Protein AF-A0A1R3FN85-F1 (afdb_monomer_lite)

Foldseek 3Di:
DVVVVVVVVVVVVPPPPPPPPPPPPDQDLDQDPCLDVVQDAPLVVLLVLLSVLQSLLQVLLVPDDPVSVVVNVVSLCVNLVSLLVLQCLLPPCVNFPLSNVVSVVLSVLLVCSVPDDLVLWDWDKDWAFDDDDPVGTFIKIWTARPDPRPSIGMDGDDPVSQVSNCVRPVDGSVNSRSNSCSSNVSSNVSNVVSVVVSVVVVVVVLVVLQVLCVVQPDDADPVQVVVLCVVCVVQVVDPDDHHPRQKTKDAFDKDKDWDWDADFPVGIDTDIWIKTFHIKMGRRVVGDIDTDMDTDDDDPRVVD

Secondary structure (DSSP, 8-state):
-HHHHHHHHHHHHSTT-------------PPPTTTTTTS--S-HHHHHHHHHHHHHHHHHTT---HHHHHHHHHHHHHHHHHHHHHHHHHS-TTTSTTHHHHHHHHHHHHH-TTT-SGGGPPPEEEEE-----TT----EEEEE-TTT-TT-EEEE--HHHHHHHHHHHSS-HHHHHHHHHHHHGGGTHHHHHHHHHHHHHHHHHHHHHHHHHHHHSPP--HHHHHHHHHHTHHHHTSSS---S-SSEEEEEEEEEEEEEE---TT--EEEEEEEEEEEEEEETTTTEEEEEEEEE---TTS--

pLDDT: mean 82.49, std 16.59, range [32.19, 97.88]

Structure (mmCIF, N/CA/C/O backbone):
data_AF-A0A1R3FN85-F1
#
_entry.id   AF-A0A1R3FN85-F1
#
loop_
_atom_site.group_PDB
_atom_site.id
_atom_site.type_symbol
_atom_site.label_atom_id
_atom_site.label_alt_id
_atom_site.label_comp_id
_atom_site.label_asym_id
_atom_site.label_entity_id
_atom_site.label_seq_id
_atom_site.pdbx_PDB_ins_code
_atom_site.Cartn_x
_atom_site.Cartn_y
_atom_site.Cartn_z
_atom_site.occupancy
_atom_site.B_iso_or_equiv
_atom_site.auth_seq_id
_atom_site.auth_comp_id
_atom_site.auth_asym_id
_atom_site.auth_atom_id
_atom_site.pdbx_PDB_model_num
ATOM 1 N N . MET A 1 1 ? 14.492 -17.743 -53.496 1.00 50.19 1 MET A N 1
ATOM 2 C CA . MET A 1 1 ? 14.414 -18.623 -52.305 1.00 50.19 1 MET A CA 1
ATOM 3 C C . MET A 1 1 ? 15.600 -18.485 -51.341 1.00 50.19 1 MET A C 1
ATOM 5 O O . MET A 1 1 ? 15.362 -18.432 -50.147 1.00 50.19 1 MET A O 1
ATOM 9 N N . LYS A 1 2 ? 16.861 -18.362 -51.799 1.00 47.75 2 LYS A N 1
ATOM 10 C CA . LYS A 1 2 ? 18.033 -18.242 -50.896 1.00 47.75 2 LYS A CA 1
ATOM 11 C C . LYS A 1 2 ? 18.128 -16.922 -50.098 1.00 47.75 2 LYS A C 1
ATOM 13 O O . LYS A 1 2 ? 18.642 -16.939 -48.989 1.00 47.75 2 LYS A O 1
ATOM 18 N N . LEU A 1 3 ? 17.586 -15.811 -50.612 1.00 42.25 3 LEU A N 1
ATOM 19 C CA . LEU A 1 3 ? 17.631 -14.501 -49.935 1.00 42.25 3 LEU A CA 1
ATOM 20 C C . LEU A 1 3 ? 16.610 -14.373 -48.784 1.00 42.25 3 LEU A C 1
ATOM 22 O O . LEU A 1 3 ? 16.915 -13.784 -47.755 1.00 42.25 3 LEU A O 1
ATOM 26 N N . GLN A 1 4 ? 15.429 -14.991 -48.918 1.00 44.91 4 GLN A N 1
ATOM 27 C CA . GLN A 1 4 ? 14.413 -15.023 -47.853 1.00 44.91 4 GLN A CA 1
ATOM 28 C C . GLN A 1 4 ? 14.855 -15.865 -46.651 1.00 44.91 4 GLN A C 1
ATOM 30 O O . GLN A 1 4 ? 14.564 -15.500 -45.517 1.00 44.91 4 GLN A O 1
ATOM 35 N N . ILE A 1 5 ? 15.595 -16.955 -46.888 1.00 55.00 5 ILE A N 1
ATOM 36 C CA . ILE A 1 5 ? 16.134 -17.793 -45.809 1.00 55.00 5 ILE A CA 1
ATOM 37 C C . ILE A 1 5 ? 17.197 -17.012 -45.026 1.00 55.00 5 ILE A C 1
ATOM 39 O O . ILE A 1 5 ? 17.121 -16.982 -43.807 1.00 55.00 5 ILE A O 1
ATOM 43 N N . LEU A 1 6 ? 18.108 -16.297 -45.702 1.00 44.19 6 LEU A N 1
ATOM 44 C CA . LEU A 1 6 ? 19.148 -15.492 -45.044 1.00 44.19 6 LEU A CA 1
ATOM 45 C C . LEU A 1 6 ? 18.564 -14.362 -44.173 1.00 44.19 6 LEU A C 1
ATOM 47 O O . LEU A 1 6 ? 19.068 -14.093 -43.085 1.00 44.19 6 LEU A O 1
ATOM 51 N N . MET A 1 7 ? 17.479 -13.729 -44.629 1.00 44.19 7 MET A N 1
ATOM 52 C CA . MET A 1 7 ? 16.812 -12.653 -43.893 1.00 44.19 7 MET A CA 1
ATOM 53 C C . MET A 1 7 ? 16.083 -13.176 -42.639 1.00 44.19 7 MET A C 1
ATOM 55 O O . MET A 1 7 ? 16.126 -12.527 -41.596 1.00 44.19 7 MET A O 1
ATOM 59 N N . TYR A 1 8 ? 15.506 -14.384 -42.696 1.00 47.38 8 TYR A N 1
ATOM 60 C CA . TYR A 1 8 ? 14.924 -15.052 -41.524 1.00 47.38 8 TYR A CA 1
ATOM 61 C C . TYR A 1 8 ? 15.984 -15.487 -40.501 1.00 47.38 8 TYR A C 1
ATOM 63 O O . TYR A 1 8 ? 15.758 -15.343 -39.301 1.00 47.38 8 TYR A O 1
ATOM 71 N N . THR A 1 9 ? 17.160 -15.961 -40.930 1.00 50.44 9 THR A N 1
ATOM 72 C CA . THR A 1 9 ? 18.213 -16.386 -39.989 1.00 50.44 9 THR A CA 1
ATOM 73 C C . THR A 1 9 ? 18.818 -15.212 -39.214 1.00 50.44 9 THR A C 1
ATOM 75 O O . THR A 1 9 ? 19.155 -15.368 -38.042 1.00 50.44 9 THR A O 1
ATOM 78 N N . ILE A 1 10 ? 18.918 -14.027 -39.828 1.00 51.44 10 ILE A N 1
ATOM 79 C CA . ILE A 1 10 ? 19.400 -12.813 -39.146 1.00 51.44 10 ILE A CA 1
ATOM 80 C C . ILE A 1 10 ? 18.351 -12.303 -38.143 1.00 51.44 10 ILE A C 1
ATOM 82 O O . ILE A 1 10 ? 18.710 -11.930 -37.031 1.00 51.44 10 ILE A O 1
ATOM 86 N N . LEU A 1 11 ? 17.057 -12.360 -38.477 1.00 43.09 11 LEU A N 1
ATOM 87 C CA . LEU A 1 11 ? 15.976 -11.944 -37.571 1.00 43.09 11 LEU A CA 1
ATOM 88 C C . LEU A 1 11 ? 15.806 -12.867 -36.350 1.00 43.09 11 LEU A C 1
ATOM 90 O O . LEU A 1 11 ? 15.501 -12.377 -35.267 1.00 43.09 11 LEU A O 1
ATOM 94 N N . VAL A 1 12 ? 16.056 -14.174 -36.489 1.00 46.41 12 VAL A N 1
ATOM 95 C CA . VAL A 1 12 ? 15.952 -15.147 -35.378 1.00 46.41 12 VAL A CA 1
ATOM 96 C C . VAL A 1 12 ? 17.228 -15.193 -34.515 1.00 46.41 12 VAL A C 1
ATOM 98 O O . VAL A 1 12 ? 17.174 -15.559 -33.344 1.00 46.41 12 VAL A O 1
ATOM 101 N N . GLY A 1 13 ? 18.385 -14.778 -35.047 1.00 37.94 13 GLY A N 1
ATOM 102 C CA . GLY A 1 13 ? 19.659 -14.786 -34.313 1.00 37.94 13 GLY A CA 1
ATOM 103 C C . GLY A 1 13 ? 19.799 -13.700 -33.235 1.00 37.94 13 GLY A C 1
ATOM 104 O O . GLY A 1 13 ? 20.548 -13.887 -32.279 1.00 37.94 13 GLY A O 1
ATOM 105 N N . PHE A 1 14 ? 19.070 -12.583 -33.348 1.00 43.59 14 PHE A N 1
ATOM 106 C CA . PHE A 1 14 ? 19.183 -11.448 -32.417 1.00 43.59 14 PHE A CA 1
ATOM 107 C C . PHE A 1 14 ? 18.129 -11.422 -31.297 1.00 43.59 14 PHE A C 1
ATOM 109 O O . PHE A 1 14 ? 18.246 -10.611 -30.378 1.00 43.59 14 PHE A O 1
ATOM 116 N N . SER A 1 15 ? 17.131 -12.310 -31.313 1.00 34.31 15 SER A N 1
ATOM 117 C CA . SER A 1 15 ? 16.063 -12.334 -30.298 1.00 34.31 15 SER A CA 1
ATOM 118 C C . SER A 1 15 ? 16.457 -12.975 -28.959 1.00 34.31 15 SER A C 1
ATOM 120 O O . SER A 1 15 ? 15.708 -12.862 -27.994 1.00 34.31 15 SER A O 1
ATOM 122 N N . SER A 1 16 ? 17.624 -13.619 -28.854 1.00 34.31 16 SER A N 1
ATOM 123 C CA . SER A 1 16 ? 17.945 -14.498 -27.711 1.00 34.31 16 SER A CA 1
ATOM 124 C C . SER A 1 16 ? 18.763 -13.859 -26.583 1.00 34.31 16 SER A C 1
ATOM 126 O O . SER A 1 16 ? 19.204 -14.568 -25.685 1.00 34.31 16 SER A O 1
ATOM 128 N N . ILE A 1 17 ? 18.988 -12.540 -26.586 1.00 37.19 17 ILE A N 1
ATOM 129 C CA . ILE A 1 17 ? 19.732 -11.866 -25.503 1.00 37.19 17 ILE A CA 1
ATOM 130 C C . ILE A 1 17 ? 18.914 -10.702 -24.941 1.00 37.19 17 ILE A C 1
ATOM 132 O O . ILE A 1 17 ? 19.312 -9.532 -25.000 1.00 37.19 17 ILE A O 1
ATOM 136 N N . VAL A 1 18 ? 17.748 -11.040 -24.397 1.00 34.06 18 VAL A N 1
ATOM 137 C CA . VAL A 1 18 ? 17.072 -10.237 -23.375 1.00 34.06 18 VAL A CA 1
ATOM 138 C C . VAL A 1 18 ? 17.376 -10.914 -22.041 1.00 34.06 18 VAL A C 1
ATOM 140 O O . VAL A 1 18 ? 16.572 -11.667 -21.505 1.00 34.06 18 VAL A O 1
ATOM 143 N N . VAL A 1 19 ? 18.593 -10.704 -21.535 1.00 33.53 19 VAL A N 1
ATOM 144 C CA . VAL A 1 19 ? 18.874 -10.945 -20.118 1.00 33.53 19 VAL A CA 1
ATOM 145 C C . VAL A 1 19 ? 18.236 -9.769 -19.394 1.00 33.53 19 VAL A C 1
ATOM 147 O O . VAL A 1 19 ? 18.774 -8.663 -19.385 1.00 33.53 19 VAL A O 1
ATOM 150 N N . ALA A 1 20 ? 17.017 -9.985 -18.908 1.00 32.19 20 ALA A N 1
ATOM 151 C CA . ALA A 1 20 ? 16.392 -9.107 -17.939 1.00 32.19 20 ALA A CA 1
ATOM 152 C C . ALA A 1 20 ? 17.152 -9.294 -16.625 1.00 32.19 20 ALA A C 1
ATOM 154 O O . ALA A 1 20 ? 16.835 -10.177 -15.834 1.00 32.19 20 ALA A O 1
ATOM 155 N N . ASP A 1 21 ? 18.195 -8.494 -16.435 1.00 35.03 21 ASP A N 1
ATOM 156 C CA . ASP A 1 21 ? 18.872 -8.368 -15.151 1.00 35.03 21 ASP A CA 1
ATOM 157 C C . ASP A 1 21 ? 17.982 -7.489 -14.264 1.00 35.03 21 ASP A C 1
ATOM 159 O O . ASP A 1 21 ? 18.164 -6.279 -14.141 1.00 35.03 21 ASP A O 1
ATOM 163 N N . SER A 1 22 ? 16.894 -8.072 -13.755 1.00 38.66 22 SER A N 1
ATOM 164 C CA . SER A 1 22 ? 16.195 -7.488 -12.621 1.00 38.66 22 SER A CA 1
ATOM 165 C C . SER A 1 22 ? 16.901 -8.002 -11.378 1.00 38.66 22 SER A C 1
ATOM 167 O O . SER A 1 22 ? 16.551 -9.066 -10.864 1.00 38.66 22 SER A O 1
ATOM 169 N N . GLU A 1 23 ? 17.909 -7.271 -10.907 1.00 38.31 23 GLU A N 1
ATOM 170 C CA . GLU A 1 23 ? 18.355 -7.411 -9.525 1.00 38.31 23 GLU A CA 1
ATOM 171 C C . GLU A 1 23 ? 17.125 -7.181 -8.639 1.00 38.31 23 GLU A C 1
ATOM 173 O O . GLU A 1 23 ? 16.637 -6.060 -8.479 1.00 38.31 23 GLU A O 1
ATOM 178 N N . SER A 1 24 ? 16.537 -8.271 -8.146 1.00 45.62 24 SER A N 1
ATOM 179 C CA . SER A 1 24 ? 15.394 -8.220 -7.249 1.00 45.62 24 SER A CA 1
ATOM 180 C C . SER A 1 24 ? 15.878 -7.608 -5.944 1.00 45.62 24 SER A C 1
ATOM 182 O O . SER A 1 24 ? 16.586 -8.264 -5.179 1.00 45.62 24 SER A O 1
ATOM 184 N N . ILE A 1 25 ? 15.538 -6.344 -5.703 1.00 48.56 25 ILE A N 1
ATOM 185 C CA . ILE A 1 25 ? 15.835 -5.676 -4.439 1.00 48.56 25 ILE A CA 1
ATOM 186 C C . ILE A 1 25 ? 15.097 -6.455 -3.340 1.00 48.56 25 ILE A C 1
ATOM 188 O O . ILE A 1 25 ? 13.865 -6.504 -3.365 1.00 48.56 25 ILE A O 1
ATOM 192 N N . PRO A 1 26 ? 15.805 -7.091 -2.389 1.00 53.31 26 PRO A N 1
ATOM 193 C CA . PRO A 1 26 ? 15.154 -7.882 -1.359 1.00 53.31 26 PRO A CA 1
ATOM 194 C C . PRO A 1 26 ? 14.357 -6.956 -0.437 1.00 53.31 26 PRO A C 1
ATOM 196 O O . PRO A 1 26 ? 14.901 -6.037 0.175 1.00 53.31 26 PRO A O 1
ATOM 199 N N . LEU A 1 27 ? 13.055 -7.207 -0.336 1.00 58.38 27 LEU A N 1
ATOM 200 C CA . LEU A 1 27 ? 12.163 -6.526 0.596 1.00 58.38 27 LEU A CA 1
ATOM 201 C C . LEU A 1 27 ? 12.529 -6.901 2.039 1.00 58.38 27 LEU A C 1
ATOM 203 O O . LEU A 1 27 ? 12.488 -8.069 2.429 1.00 58.38 27 LEU A O 1
ATOM 207 N N . THR A 1 28 ? 12.888 -5.912 2.858 1.00 66.12 28 THR A N 1
ATOM 208 C CA . THR A 1 28 ? 13.259 -6.129 4.263 1.00 66.12 28 THR A CA 1
ATOM 209 C C . THR A 1 28 ? 12.075 -5.901 5.199 1.00 66.12 28 THR A C 1
ATOM 211 O O . THR A 1 28 ? 11.796 -4.777 5.602 1.00 66.12 28 THR A O 1
ATOM 214 N N . CYS A 1 29 ? 11.424 -6.986 5.623 1.00 72.19 29 CYS A N 1
ATOM 215 C CA . CYS A 1 29 ? 10.379 -6.991 6.657 1.00 72.19 29 CYS A CA 1
ATOM 216 C C . CYS A 1 29 ? 10.962 -6.966 8.083 1.00 72.19 29 CYS A C 1
ATOM 218 O O . CYS A 1 29 ? 10.708 -7.863 8.899 1.00 72.19 29 CYS A O 1
ATOM 220 N N . SER A 1 30 ? 11.822 -5.991 8.378 1.00 68.88 30 SER A N 1
ATOM 221 C CA . SER A 1 30 ? 12.404 -5.830 9.711 1.00 68.88 30 SER A CA 1
ATOM 222 C C . SER A 1 30 ? 11.393 -5.217 10.686 1.00 68.88 30 SER A C 1
ATOM 224 O O . SER A 1 30 ? 10.411 -4.581 10.302 1.00 68.88 30 SER A O 1
ATOM 226 N N . LYS A 1 31 ? 11.611 -5.434 11.988 1.00 64.31 31 LYS A N 1
ATOM 227 C CA . LYS A 1 31 ? 10.867 -4.701 13.017 1.00 64.31 31 LYS A CA 1
ATOM 228 C C . LYS A 1 31 ? 11.260 -3.230 12.910 1.00 64.31 31 LYS A C 1
ATOM 230 O O . LYS A 1 31 ? 12.437 -2.921 13.084 1.00 64.31 31 LYS A O 1
ATOM 235 N N . ALA A 1 32 ? 10.299 -2.348 12.647 1.00 64.81 32 ALA A N 1
ATOM 236 C CA . ALA A 1 32 ? 10.537 -0.920 12.800 1.00 64.81 32 ALA A CA 1
ATOM 237 C C . ALA A 1 32 ? 10.921 -0.634 14.263 1.00 64.81 32 ALA A C 1
ATOM 239 O O . ALA A 1 32 ? 10.349 -1.208 15.198 1.00 64.81 32 ALA A O 1
ATOM 240 N N . VAL A 1 33 ? 11.945 0.195 14.444 1.00 65.19 33 VAL A N 1
ATOM 241 C CA . VAL A 1 33 ? 12.431 0.618 15.761 1.00 65.19 33 VAL A CA 1
ATOM 242 C C . VAL A 1 33 ? 11.359 1.531 16.385 1.00 65.19 33 VAL A C 1
ATOM 244 O O . VAL A 1 33 ? 10.660 2.245 15.668 1.00 65.19 33 VAL A O 1
ATOM 247 N N . ASP A 1 34 ? 11.159 1.438 17.701 1.00 76.69 34 ASP A N 1
ATOM 248 C CA . ASP A 1 34 ? 10.270 2.316 18.488 1.00 76.69 34 ASP A CA 1
ATOM 249 C C . ASP A 1 34 ? 8.757 2.252 18.181 1.00 76.69 34 ASP A C 1
ATOM 251 O O . ASP A 1 34 ? 7.994 3.154 18.529 1.00 76.69 34 ASP A O 1
ATOM 255 N N . LEU A 1 35 ? 8.257 1.156 17.590 1.00 81.31 35 LEU A N 1
ATOM 256 C CA . LEU A 1 35 ? 6.811 0.985 17.342 1.00 81.31 35 LEU A CA 1
ATOM 257 C C . LEU A 1 35 ? 5.940 1.045 18.605 1.00 81.31 35 LEU A C 1
ATOM 259 O O . LEU A 1 35 ? 4.757 1.347 18.512 1.00 81.31 35 LEU A O 1
ATOM 263 N N . LYS A 1 36 ? 6.474 0.728 19.785 1.00 82.44 36 LYS A N 1
ATOM 264 C CA . LYS A 1 36 ? 5.682 0.811 21.021 1.00 82.44 36 LYS A CA 1
ATOM 265 C C . LYS A 1 36 ? 5.549 2.242 21.527 1.00 82.44 36 LYS A C 1
ATOM 267 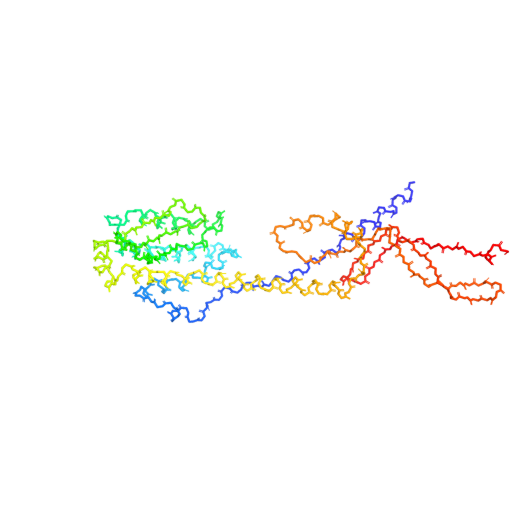O O . LYS A 1 36 ? 4.473 2.620 21.985 1.00 82.44 36 LYS A O 1
ATOM 272 N N . ASP A 1 37 ? 6.614 3.022 21.388 1.00 84.25 37 ASP A N 1
ATOM 273 C CA . ASP A 1 37 ? 6.701 4.382 21.916 1.00 84.25 37 ASP A CA 1
ATOM 274 C C . ASP A 1 37 ? 5.950 5.378 21.023 1.00 84.25 37 ASP A C 1
ATOM 276 O O . ASP A 1 37 ? 5.342 6.325 21.515 1.00 84.25 37 ASP A O 1
ATOM 280 N N . ASN A 1 38 ? 5.900 5.109 19.714 1.00 87.69 38 ASN A N 1
ATOM 281 C CA . ASN A 1 38 ? 5.198 5.947 18.739 1.00 87.69 38 ASN A CA 1
ATOM 282 C C . ASN A 1 38 ? 3.666 5.776 18.737 1.00 87.69 38 ASN A C 1
ATOM 284 O O . ASN A 1 38 ? 2.968 6.582 18.124 1.00 87.69 38 ASN A O 1
ATOM 288 N N . PHE A 1 39 ? 3.133 4.740 19.395 1.00 90.25 39 PHE A N 1
ATOM 289 C CA . PHE A 1 39 ? 1.700 4.415 19.386 1.00 90.25 39 PHE A CA 1
ATOM 290 C C . PHE A 1 39 ? 1.169 4.179 20.808 1.00 90.25 39 PHE A C 1
ATOM 292 O O . PHE A 1 39 ? 0.848 3.043 21.160 1.00 90.25 39 PHE A O 1
ATOM 299 N N . PRO A 1 40 ? 1.066 5.220 21.654 1.00 92.50 40 PRO A N 1
ATOM 300 C CA . PRO A 1 40 ? 0.639 5.061 23.040 1.00 92.50 40 PRO A CA 1
ATOM 301 C C . PRO A 1 40 ? -0.764 4.445 23.128 1.00 92.50 40 PRO A C 1
ATOM 303 O O . PRO A 1 40 ? -1.702 4.864 22.449 1.00 92.50 40 PRO A O 1
ATOM 306 N N . THR A 1 41 ? -0.914 3.431 23.980 1.00 94.12 41 THR A N 1
ATOM 307 C CA . THR A 1 41 ? -2.169 2.689 24.151 1.00 94.12 41 THR A CA 1
ATOM 308 C C . THR A 1 41 ? -2.284 2.089 25.551 1.00 94.12 41 THR A C 1
ATOM 310 O O . THR A 1 41 ? -1.287 1.723 26.169 1.00 94.12 41 THR A O 1
ATOM 313 N N . SER A 1 42 ? -3.514 1.945 26.052 1.00 94.00 42 SER A N 1
ATOM 314 C CA . SER A 1 42 ? -3.811 1.152 27.253 1.00 94.00 42 SER A CA 1
ATOM 315 C C . SER A 1 42 ? -3.828 -0.359 26.986 1.00 94.00 42 SER A C 1
ATOM 317 O O . SER A 1 42 ? -3.779 -1.143 27.930 1.00 94.00 42 SER A O 1
ATOM 319 N N . PHE A 1 43 ? -3.853 -0.799 25.723 1.00 94.00 43 PHE A N 1
ATOM 320 C CA . PHE A 1 43 ? -3.917 -2.215 25.345 1.00 94.00 43 PHE A CA 1
ATOM 321 C C . PHE A 1 43 ? -2.525 -2.790 25.048 1.00 94.00 43 PHE A C 1
ATOM 323 O O . PHE A 1 43 ? -2.268 -3.320 23.967 1.00 94.00 43 PHE A O 1
ATOM 330 N N . LEU A 1 44 ? -1.616 -2.710 26.026 1.00 93.94 44 LEU A N 1
ATOM 331 C CA . LEU A 1 44 ? -0.200 -3.082 25.866 1.00 93.94 44 LEU A CA 1
ATOM 332 C C . LEU A 1 44 ? 0.014 -4.532 25.399 1.00 93.94 44 LEU A C 1
ATOM 334 O O . LEU A 1 44 ? 0.946 -4.810 24.646 1.00 93.94 44 LEU A O 1
ATOM 338 N N . SER A 1 45 ? -0.849 -5.462 25.823 1.00 93.88 45 SER A N 1
ATOM 339 C CA . SER A 1 45 ? -0.783 -6.864 25.385 1.00 93.88 45 SER A CA 1
ATOM 340 C C . SER A 1 45 ? -1.093 -7.006 23.891 1.00 93.88 45 SER A C 1
ATOM 342 O O . SER A 1 45 ? -0.320 -7.627 23.161 1.00 93.88 45 SER A O 1
ATOM 344 N N . LEU A 1 46 ? -2.165 -6.355 23.422 1.00 95.31 46 LEU A N 1
ATOM 345 C CA . LEU A 1 46 ? -2.538 -6.337 22.007 1.00 95.31 46 LEU A CA 1
ATOM 346 C C . LEU A 1 46 ? -1.459 -5.653 21.168 1.00 95.31 46 LEU A C 1
ATOM 348 O O . LEU A 1 46 ? -1.014 -6.225 20.182 1.00 95.31 46 LEU A O 1
ATOM 352 N N . GLN A 1 47 ? -0.957 -4.500 21.612 1.00 95.00 47 GLN A N 1
ATOM 353 C CA . GLN A 1 47 ? 0.152 -3.811 20.951 1.00 95.00 47 GLN A CA 1
ATOM 354 C C . GLN A 1 47 ? 1.409 -4.690 20.857 1.00 95.00 47 GLN A C 1
ATOM 356 O O . GLN A 1 47 ? 2.092 -4.710 19.834 1.00 95.00 47 GLN A O 1
ATOM 361 N N . GLY A 1 48 ? 1.712 -5.451 21.913 1.00 92.19 48 GLY A N 1
ATOM 362 C CA . GLY A 1 48 ? 2.796 -6.429 21.916 1.00 92.19 48 GLY A CA 1
ATOM 363 C C . GLY A 1 48 ? 2.632 -7.492 20.829 1.00 92.19 48 GLY A C 1
ATOM 364 O O . GLY A 1 48 ? 3.591 -7.754 20.102 1.00 92.19 48 GLY A O 1
ATOM 365 N N . LEU A 1 49 ? 1.424 -8.046 20.683 1.00 93.12 49 LEU A N 1
ATOM 366 C CA . LEU A 1 49 ? 1.089 -9.004 19.625 1.00 93.12 49 LEU A CA 1
ATOM 367 C C . LEU A 1 49 ? 1.162 -8.366 18.234 1.00 93.12 49 LEU A C 1
ATOM 369 O O . LEU A 1 49 ? 1.710 -8.982 17.326 1.00 93.12 49 LEU A O 1
ATOM 373 N N . SER A 1 50 ? 0.703 -7.123 18.074 1.00 91.38 50 SER A N 1
ATOM 374 C CA . SER A 1 50 ? 0.794 -6.374 16.814 1.00 91.38 50 SER A CA 1
ATOM 375 C C . SER A 1 50 ? 2.241 -6.197 16.351 1.00 91.38 50 SER A C 1
ATOM 377 O O . SER A 1 50 ? 2.573 -6.445 15.195 1.00 91.38 50 SER A O 1
ATOM 379 N N . VAL A 1 51 ? 3.145 -5.833 17.265 1.00 90.75 51 VAL A N 1
ATOM 380 C CA . VAL A 1 51 ? 4.584 -5.714 16.968 1.00 90.75 51 VAL A CA 1
ATOM 381 C C . VAL A 1 51 ? 5.224 -7.079 16.680 1.00 90.75 51 VAL A C 1
ATOM 383 O O . VAL A 1 51 ? 6.165 -7.173 15.888 1.00 90.75 51 VAL A O 1
ATOM 386 N N . GLU A 1 52 ? 4.750 -8.145 17.329 1.00 89.56 52 GLU A N 1
ATOM 387 C CA . GLU A 1 52 ? 5.215 -9.515 17.087 1.00 89.56 52 GLU A CA 1
ATOM 388 C C . GLU A 1 52 ? 4.812 -10.003 15.691 1.00 89.56 52 GLU A C 1
ATOM 390 O O . GLU A 1 52 ? 5.651 -10.558 14.978 1.00 89.56 52 GLU A O 1
ATOM 395 N N . ILE A 1 53 ? 3.558 -9.769 15.296 1.00 87.69 53 ILE A N 1
ATOM 396 C CA . ILE A 1 53 ? 2.999 -10.293 14.053 1.00 87.69 53 ILE A CA 1
ATOM 397 C C . ILE A 1 53 ? 3.372 -9.469 12.821 1.00 87.69 53 ILE A C 1
ATOM 399 O O . ILE A 1 53 ? 3.497 -10.043 11.744 1.00 87.69 53 ILE A O 1
ATOM 403 N N . GLY A 1 54 ? 3.621 -8.164 12.948 1.00 87.69 54 GLY A N 1
ATOM 404 C CA . GLY A 1 54 ? 3.853 -7.303 11.784 1.00 87.69 54 GLY A CA 1
ATOM 405 C C . GLY A 1 54 ? 4.962 -7.767 10.824 1.00 87.69 54 GLY A C 1
ATOM 406 O O . GLY A 1 54 ? 4.718 -7.852 9.619 1.00 87.69 54 GLY A O 1
ATOM 407 N N . PRO A 1 55 ? 6.160 -8.162 11.301 1.00 84.12 55 PRO A N 1
ATOM 408 C CA . PRO A 1 55 ? 7.188 -8.749 10.439 1.00 84.12 55 PRO A CA 1
ATOM 409 C C . PRO A 1 55 ? 6.753 -10.051 9.758 1.00 84.12 55 PRO A C 1
ATOM 411 O O . PRO A 1 55 ? 7.256 -10.372 8.685 1.00 84.12 55 PRO A O 1
ATOM 414 N N . VAL A 1 56 ? 5.861 -10.817 10.391 1.00 81.12 56 VAL A N 1
ATOM 415 C CA . VAL A 1 56 ? 5.348 -12.087 9.865 1.00 81.12 56 VAL A CA 1
ATOM 416 C C . VAL A 1 56 ? 4.290 -11.828 8.791 1.00 81.12 56 VAL A C 1
ATOM 418 O O . VAL A 1 56 ? 4.382 -12.423 7.725 1.00 81.12 56 VAL A O 1
ATOM 421 N N . LEU A 1 57 ? 3.360 -10.890 9.020 1.00 80.06 57 LEU A N 1
ATOM 422 C CA . LEU A 1 57 ? 2.404 -10.409 8.009 1.00 80.06 57 LEU A CA 1
ATOM 423 C C . LEU A 1 57 ? 3.126 -9.878 6.770 1.00 80.06 57 LEU A C 1
ATOM 425 O O . LEU A 1 57 ? 2.803 -10.269 5.653 1.00 80.06 57 LEU A O 1
ATOM 429 N N . CYS A 1 58 ? 4.148 -9.045 6.977 1.00 81.00 58 CYS A N 1
ATOM 430 C CA . CYS A 1 58 ? 4.958 -8.498 5.894 1.00 81.00 58 CYS A CA 1
ATOM 431 C C . CYS A 1 58 ? 5.635 -9.599 5.075 1.00 81.00 58 CYS A C 1
ATOM 433 O O . CYS A 1 58 ? 5.540 -9.580 3.856 1.00 81.00 58 CYS A O 1
ATOM 435 N N . ARG A 1 59 ? 6.278 -10.587 5.715 1.00 76.12 59 ARG A N 1
ATOM 436 C CA . ARG A 1 59 ? 6.884 -11.707 4.976 1.00 76.12 59 ARG A CA 1
ATOM 437 C C . ARG A 1 59 ? 5.841 -12.546 4.255 1.00 76.12 59 ARG A C 1
ATOM 439 O O . ARG A 1 59 ? 6.121 -13.004 3.157 1.00 76.12 59 ARG A O 1
ATOM 446 N N . ASN A 1 60 ? 4.656 -12.720 4.846 1.00 71.06 60 ASN A N 1
ATOM 447 C CA . ASN A 1 60 ? 3.605 -13.515 4.225 1.00 71.06 60 ASN A CA 1
ATOM 448 C C . ASN A 1 60 ? 3.128 -12.922 2.900 1.00 71.06 60 ASN A C 1
ATOM 450 O O . ASN A 1 60 ? 3.102 -13.607 1.881 1.00 71.06 60 ASN A O 1
ATOM 454 N N . ALA A 1 61 ? 2.921 -11.607 2.875 1.00 67.44 61 ALA A N 1
ATOM 455 C CA . ALA A 1 61 ? 2.633 -10.887 1.640 1.00 67.44 61 ALA A CA 1
ATOM 456 C C . ALA A 1 61 ? 3.704 -11.069 0.538 1.00 67.44 61 ALA A C 1
ATOM 458 O O . ALA A 1 61 ? 3.441 -10.752 -0.619 1.00 67.44 61 ALA A O 1
ATOM 459 N N . LEU A 1 62 ? 4.899 -11.570 0.879 1.00 65.50 62 LEU A N 1
ATOM 460 C CA . LEU A 1 62 ? 6.064 -11.705 0.004 1.00 65.50 62 LEU A CA 1
ATOM 461 C C . LEU A 1 62 ? 6.436 -13.154 -0.344 1.00 65.50 62 LEU A C 1
ATOM 463 O O . LEU A 1 62 ? 7.525 -13.368 -0.875 1.00 65.50 62 LEU A O 1
ATOM 467 N N . LEU A 1 63 ? 5.506 -14.098 -0.144 1.00 62.62 63 LEU A N 1
ATOM 468 C CA . LEU A 1 63 ? 5.599 -15.544 -0.415 1.00 62.62 63 LEU A CA 1
ATOM 469 C C . LEU A 1 63 ? 6.222 -16.357 0.730 1.00 62.62 63 LEU A C 1
ATOM 471 O O . LEU A 1 63 ? 7.307 -16.063 1.227 1.00 62.62 63 LEU A O 1
ATOM 475 N N . VAL A 1 64 ? 5.511 -17.421 1.117 1.00 57.66 64 VAL A N 1
ATOM 476 C CA . VAL A 1 64 ? 5.742 -18.213 2.335 1.00 57.66 64 VAL A CA 1
ATOM 477 C C . VAL A 1 64 ? 6.039 -19.659 1.984 1.00 57.66 64 VAL A C 1
ATOM 479 O O . VAL A 1 64 ? 5.404 -20.238 1.106 1.00 57.66 64 VAL A O 1
ATOM 482 N N . THR A 1 65 ? 6.985 -20.255 2.702 1.00 62.16 65 THR A N 1
ATOM 483 C CA . THR A 1 65 ? 7.195 -21.711 2.713 1.00 62.16 65 THR A CA 1
ATOM 484 C C . THR A 1 65 ? 6.218 -22.400 3.682 1.00 62.16 65 THR A C 1
ATOM 486 O O . THR A 1 65 ? 5.834 -21.811 4.687 1.00 62.16 65 THR A O 1
ATOM 489 N N . ASP A 1 66 ? 5.828 -23.661 3.465 1.00 66.62 66 ASP A N 1
ATOM 490 C CA . ASP A 1 66 ? 4.816 -24.348 4.306 1.00 66.62 66 ASP A CA 1
ATOM 491 C C . ASP A 1 66 ? 5.096 -24.299 5.830 1.00 66.62 66 ASP A C 1
ATOM 493 O O . ASP A 1 66 ? 4.177 -24.228 6.652 1.00 66.62 66 ASP A O 1
ATOM 497 N N . GLU A 1 67 ? 6.371 -24.289 6.232 1.00 67.88 67 GLU A N 1
ATOM 498 C CA . GLU A 1 67 ? 6.792 -24.188 7.638 1.00 67.88 67 GLU A CA 1
ATOM 499 C C . GLU A 1 67 ? 6.478 -22.808 8.252 1.00 67.88 67 GLU A C 1
ATOM 501 O O . GLU A 1 67 ? 6.075 -22.690 9.416 1.00 67.88 67 GLU A O 1
ATOM 506 N N . GLU A 1 68 ? 6.602 -21.745 7.461 1.00 72.06 68 GLU A N 1
ATOM 507 C CA . GLU A 1 68 ? 6.316 -20.375 7.877 1.00 72.06 68 GLU A CA 1
ATOM 508 C C . GLU A 1 68 ? 4.804 -20.106 7.972 1.00 72.06 68 GLU A C 1
ATOM 510 O O . GLU A 1 68 ? 4.387 -19.318 8.829 1.00 72.06 68 GLU A O 1
ATOM 515 N N . LYS A 1 69 ? 3.979 -20.833 7.199 1.00 78.00 69 LYS A N 1
ATOM 516 C CA . LYS A 1 69 ? 2.506 -20.755 7.227 1.00 78.00 69 LYS A CA 1
ATOM 517 C C . LYS A 1 69 ? 1.940 -21.078 8.611 1.00 78.00 69 LYS A C 1
ATOM 519 O O . LYS A 1 69 ? 1.197 -20.288 9.187 1.00 78.00 69 LYS A O 1
ATOM 524 N N . THR A 1 70 ? 2.376 -22.182 9.221 1.00 82.94 70 THR A N 1
ATOM 525 C CA . THR A 1 70 ? 1.884 -22.595 10.554 1.00 82.94 70 THR A CA 1
ATOM 526 C C . THR A 1 70 ? 2.240 -21.573 11.640 1.00 82.94 70 THR A C 1
ATOM 528 O O . THR A 1 70 ? 1.458 -21.294 12.556 1.00 82.94 70 THR A O 1
ATOM 531 N N . LYS A 1 71 ? 3.451 -21.006 11.571 1.00 83.00 71 LYS A N 1
ATOM 532 C CA . LYS A 1 71 ? 3.899 -19.976 12.516 1.00 83.00 71 LYS A CA 1
ATOM 533 C C . LYS A 1 71 ? 3.098 -18.687 12.339 1.00 83.00 71 LYS A C 1
ATOM 535 O O . LYS A 1 71 ? 2.740 -18.061 13.339 1.00 83.00 71 LYS A O 1
ATOM 540 N N . PHE A 1 72 ? 2.817 -18.324 11.091 1.00 84.69 72 PHE A N 1
ATOM 541 C CA . PHE A 1 72 ? 1.973 -17.196 10.737 1.00 84.69 72 PHE A CA 1
ATOM 542 C C . PHE A 1 72 ? 0.553 -17.356 11.284 1.00 84.69 72 PHE A C 1
ATOM 544 O O . PHE A 1 72 ? 0.130 -16.519 12.077 1.00 84.69 72 PHE A O 1
ATOM 551 N N . GLU A 1 73 ? -0.142 -18.450 10.970 1.00 88.81 73 GLU A N 1
ATOM 552 C CA . GLU A 1 73 ? -1.528 -18.678 11.403 1.00 88.81 73 GLU A CA 1
ATOM 553 C C . GLU A 1 73 ? -1.668 -18.668 12.927 1.00 88.81 73 GLU A C 1
ATOM 555 O O . GLU A 1 73 ? -2.623 -18.111 13.473 1.00 88.81 73 GLU A O 1
ATOM 560 N N . ARG A 1 74 ? -0.683 -19.219 13.649 1.00 90.38 74 ARG A N 1
ATOM 561 C CA . ARG A 1 74 ? -0.660 -19.178 15.117 1.00 90.38 74 ARG A CA 1
ATOM 562 C C . ARG A 1 74 ? -0.512 -17.755 15.654 1.00 90.38 74 ARG A C 1
ATOM 564 O O . ARG A 1 74 ? -1.183 -17.397 16.623 1.00 90.38 74 ARG A O 1
ATOM 571 N N . ALA A 1 75 ? 0.389 -16.962 15.072 1.00 90.38 75 ALA A N 1
ATOM 572 C CA . ALA A 1 75 ? 0.570 -15.567 15.462 1.00 90.38 75 ALA A CA 1
ATOM 573 C C . ALA A 1 75 ? -0.688 -14.748 15.141 1.00 90.38 75 ALA A C 1
ATOM 575 O O . ALA A 1 75 ? -1.157 -14.001 16.002 1.00 90.38 75 ALA A O 1
ATOM 576 N N . LEU A 1 76 ? -1.269 -14.965 13.956 1.00 91.56 76 LEU A N 1
ATOM 577 C CA . LEU A 1 76 ? -2.500 -14.326 13.502 1.00 91.56 76 LEU A CA 1
ATOM 578 C C . LEU A 1 76 ? -3.660 -14.630 14.428 1.00 91.56 76 LEU A C 1
ATOM 580 O O . LEU A 1 76 ? -4.256 -13.702 14.953 1.00 91.56 76 LEU A O 1
ATOM 584 N N . THR A 1 77 ? -3.887 -15.902 14.742 1.00 95.25 77 THR A N 1
ATOM 585 C CA . THR A 1 77 ? -4.945 -16.330 15.665 1.00 95.25 77 THR A CA 1
ATOM 586 C C . THR A 1 77 ? -4.821 -15.659 17.031 1.00 95.25 77 THR A C 1
ATOM 588 O O . THR A 1 77 ? -5.813 -15.185 17.580 1.00 95.25 77 THR A O 1
ATOM 591 N N . ARG A 1 78 ? -3.609 -15.583 17.601 1.00 95.62 78 ARG A N 1
ATOM 592 C CA . ARG A 1 78 ? -3.389 -14.911 18.896 1.00 95.62 78 ARG A CA 1
ATOM 593 C C . ARG A 1 78 ? -3.716 -13.423 18.814 1.00 95.62 78 ARG A C 1
ATOM 595 O O . ARG A 1 78 ? -4.387 -12.898 19.699 1.00 95.62 78 ARG A O 1
ATOM 602 N N . PHE A 1 79 ? -3.234 -12.762 17.764 1.00 96.06 79 PHE A N 1
ATOM 603 C CA . PHE A 1 79 ? -3.473 -11.346 17.525 1.00 96.06 79 PHE A CA 1
ATOM 604 C C . PHE A 1 79 ? -4.966 -11.047 17.331 1.00 96.06 79 PHE A C 1
ATOM 606 O O . PHE A 1 79 ? -5.513 -10.226 18.065 1.00 96.06 79 PHE A O 1
ATOM 613 N N . THR A 1 80 ? -5.642 -11.750 16.420 1.00 96.56 80 THR A N 1
ATOM 614 C CA . THR A 1 80 ? -7.059 -11.532 16.096 1.00 96.56 80 THR A CA 1
ATOM 615 C C . THR A 1 80 ? -7.979 -11.875 17.259 1.00 96.56 80 THR A C 1
ATOM 617 O O . THR A 1 80 ? -8.906 -11.121 17.537 1.00 96.56 80 THR A O 1
ATOM 620 N N . THR A 1 81 ? -7.682 -12.933 18.022 1.00 97.69 81 THR A N 1
ATOM 621 C CA . THR A 1 81 ? -8.440 -13.275 19.238 1.00 97.69 81 THR A CA 1
ATOM 622 C C . THR A 1 81 ? -8.369 -12.148 20.270 1.00 97.69 81 THR A C 1
ATOM 624 O O . THR A 1 81 ? -9.394 -11.745 20.823 1.00 97.69 81 THR A O 1
ATOM 627 N N . GLN A 1 82 ? -7.171 -11.605 20.520 1.00 97.44 82 GLN A N 1
ATOM 628 C CA . GLN A 1 82 ? -7.003 -10.501 21.467 1.00 97.44 82 GLN A CA 1
ATOM 629 C C . GLN A 1 82 ? -7.619 -9.198 20.941 1.00 97.44 82 GLN A C 1
ATOM 631 O O . GLN A 1 82 ? -8.197 -8.441 21.722 1.00 97.44 82 GLN A O 1
ATOM 636 N N . ALA A 1 83 ? -7.508 -8.934 19.636 1.00 97.12 83 ALA A N 1
ATOM 637 C CA . ALA A 1 83 ? -8.109 -7.771 18.995 1.00 97.12 83 ALA A CA 1
ATOM 638 C C . ALA A 1 83 ? -9.635 -7.819 19.112 1.00 97.12 83 ALA A C 1
ATOM 640 O O . ALA A 1 83 ? -10.215 -6.876 19.646 1.00 97.12 83 ALA A O 1
ATOM 641 N N . LYS A 1 84 ? -10.259 -8.946 18.734 1.00 97.88 84 LYS A N 1
ATOM 642 C CA . LYS A 1 84 ? -11.700 -9.183 18.885 1.00 97.88 84 LYS A CA 1
ATOM 643 C C . LYS A 1 84 ? -12.144 -8.925 20.310 1.00 97.88 84 LYS A C 1
ATOM 645 O O . LYS A 1 84 ? -13.015 -8.096 20.535 1.00 97.88 84 LYS A O 1
ATOM 650 N N . HIS A 1 85 ? -11.487 -9.580 21.270 1.00 97.69 85 HIS A N 1
ATOM 651 C CA . HIS A 1 85 ? -11.818 -9.432 22.680 1.00 97.69 85 HIS A CA 1
ATOM 652 C C . HIS A 1 85 ? -11.771 -7.968 23.133 1.00 97.69 85 HIS A C 1
ATOM 654 O O . HIS A 1 85 ? -12.720 -7.496 23.758 1.00 97.69 85 HIS A O 1
ATOM 660 N N . ASN A 1 86 ? -10.703 -7.235 22.804 1.00 97.12 86 ASN A N 1
ATOM 661 C CA . ASN A 1 86 ? -10.563 -5.840 23.215 1.00 97.12 86 ASN A CA 1
ATOM 662 C C . ASN A 1 86 ? -11.593 -4.931 22.523 1.00 97.12 86 ASN A C 1
ATOM 664 O O . ASN A 1 86 ? -12.197 -4.101 23.199 1.00 97.12 86 ASN A O 1
ATOM 668 N N . ILE A 1 87 ? -11.835 -5.107 21.219 1.00 97.44 87 ILE A N 1
ATOM 669 C CA . ILE A 1 87 ? -12.821 -4.318 20.464 1.00 97.44 87 ILE A CA 1
ATOM 670 C C . ILE A 1 87 ? -14.224 -4.538 21.038 1.00 97.44 87 ILE A C 1
ATOM 672 O O . ILE A 1 87 ? -14.873 -3.574 21.435 1.00 97.44 87 ILE A O 1
ATOM 676 N N . THR A 1 88 ? -14.670 -5.791 21.174 1.00 97.00 88 THR A N 1
ATOM 677 C CA . THR A 1 88 ? -16.028 -6.105 21.653 1.00 97.00 88 THR A CA 1
ATOM 678 C C . THR A 1 88 ? -16.222 -5.827 23.143 1.00 97.00 88 THR A C 1
ATOM 680 O O . THR A 1 88 ? -17.352 -5.710 23.606 1.00 97.00 88 THR A O 1
ATOM 683 N N . THR A 1 89 ? -15.138 -5.736 23.920 1.00 96.88 89 THR A N 1
ATOM 684 C CA . THR A 1 89 ? -15.211 -5.328 25.332 1.00 96.88 89 THR A CA 1
ATOM 685 C C . THR A 1 89 ? -15.454 -3.828 25.455 1.00 96.88 89 THR A C 1
ATOM 687 O O . THR A 1 89 ? -16.298 -3.419 26.247 1.00 96.88 89 THR A O 1
ATOM 690 N N . VAL A 1 90 ? -14.737 -3.014 24.674 1.00 96.38 90 VAL A N 1
ATOM 691 C CA . VAL A 1 90 ? -14.892 -1.549 24.679 1.00 96.38 90 VAL A CA 1
ATOM 692 C C . VAL A 1 90 ? -16.205 -1.134 24.012 1.00 96.38 90 VAL A C 1
ATOM 694 O O . VAL A 1 90 ? -16.910 -0.258 24.510 1.00 96.38 90 VAL A O 1
ATOM 697 N N . TYR A 1 91 ? -16.556 -1.802 22.914 1.00 97.00 91 TYR A N 1
ATOM 698 C CA . TYR A 1 91 ? -17.733 -1.523 22.098 1.00 97.00 91 TYR A CA 1
ATOM 699 C C . TYR A 1 91 ? -18.623 -2.769 22.005 1.00 97.00 91 TYR A C 1
ATOM 701 O O . TYR A 1 91 ? -18.640 -3.455 20.982 1.00 97.00 91 TYR A O 1
ATOM 709 N N . PRO A 1 92 ? -19.348 -3.109 23.083 1.00 97.00 92 PRO A N 1
ATOM 710 C CA . PRO A 1 92 ? -20.205 -4.285 23.091 1.00 97.00 92 PRO A CA 1
ATOM 711 C C . PRO A 1 92 ? -21.389 -4.104 22.141 1.00 97.00 92 PRO A C 1
ATOM 713 O O . PRO A 1 92 ? -22.023 -3.046 22.124 1.00 97.00 92 PRO A O 1
ATOM 716 N N . ASP A 1 93 ? -21.743 -5.170 21.426 1.00 95.00 93 ASP A N 1
ATOM 717 C CA . ASP A 1 93 ? -22.754 -5.148 20.359 1.00 95.00 93 ASP A CA 1
ATOM 718 C C . ASP A 1 93 ? -24.139 -4.675 20.841 1.00 95.00 93 ASP A C 1
ATOM 720 O O . ASP A 1 93 ? -24.839 -3.935 20.158 1.00 95.00 93 ASP A O 1
ATOM 724 N N . GLY A 1 94 ? -24.495 -4.967 22.099 1.00 96.19 94 GLY A N 1
ATOM 725 C CA . GLY A 1 94 ? -25.740 -4.476 22.703 1.00 96.19 94 GLY A CA 1
ATOM 726 C C . GLY A 1 94 ? -25.833 -2.946 22.843 1.00 96.19 94 GLY A C 1
ATOM 727 O O . GLY A 1 94 ? -26.919 -2.421 23.070 1.00 96.19 94 GLY A O 1
ATOM 728 N N . THR A 1 95 ? -24.716 -2.219 22.746 1.00 96.69 95 THR A N 1
ATOM 729 C CA . THR A 1 95 ? -24.660 -0.743 22.752 1.00 96.69 95 THR A CA 1
ATOM 730 C C . THR A 1 95 ? -24.180 -0.180 21.408 1.00 96.69 95 THR A C 1
ATOM 732 O O . THR A 1 95 ? -24.604 0.908 21.010 1.00 96.69 95 THR A O 1
ATOM 735 N N . PHE A 1 96 ? -23.334 -0.929 20.701 1.00 96.75 96 PHE A N 1
ATOM 736 C CA . PHE A 1 96 ? -22.763 -0.595 19.398 1.00 96.75 96 PHE A CA 1
ATOM 737 C C . PHE A 1 96 ? -23.072 -1.720 18.394 1.00 96.75 96 PHE A C 1
ATOM 739 O O . PHE A 1 96 ? -22.187 -2.518 18.083 1.00 96.75 96 PHE A O 1
ATOM 746 N N . PRO A 1 97 ? -24.326 -1.825 17.916 1.00 96.56 97 PRO A N 1
ATOM 747 C CA . PRO A 1 97 ? -24.748 -2.936 17.068 1.00 96.56 97 PRO A CA 1
ATOM 748 C C . PRO A 1 97 ? -23.972 -2.966 15.750 1.00 96.56 97 PRO A C 1
ATOM 750 O O . PRO A 1 97 ? -23.834 -1.935 15.091 1.00 96.56 97 PRO A O 1
ATOM 753 N N . GLY A 1 98 ? -23.487 -4.148 15.375 1.00 95.44 98 GLY A N 1
ATOM 754 C CA . GLY A 1 98 ? -22.695 -4.384 14.167 1.00 95.44 98 GLY A CA 1
ATOM 755 C C . GLY A 1 98 ? -21.183 -4.313 14.396 1.00 95.44 98 GLY A C 1
ATOM 756 O O . GLY A 1 98 ? -20.423 -4.699 13.514 1.00 95.44 98 GLY A O 1
ATOM 757 N N . VAL A 1 99 ? -20.712 -3.896 15.582 1.00 96.25 99 VAL A N 1
ATOM 758 C CA . VAL A 1 99 ? -19.269 -3.919 15.891 1.00 96.25 99 VAL A CA 1
ATOM 759 C C . VAL A 1 99 ? -18.734 -5.346 15.930 1.00 96.25 99 VAL A C 1
ATOM 761 O O . VAL A 1 99 ? -17.607 -5.591 15.497 1.00 96.25 99 VAL A O 1
ATOM 764 N N . GLN A 1 100 ? -19.518 -6.300 16.435 1.00 96.62 100 GLN A N 1
ATOM 765 C CA . GLN A 1 100 ? -19.089 -7.694 16.424 1.00 96.62 100 GLN A CA 1
ATOM 766 C C . GLN A 1 100 ? -18.974 -8.228 14.989 1.00 96.62 100 GLN A C 1
ATOM 768 O O . GLN A 1 100 ? -17.978 -8.870 14.673 1.00 96.62 100 GLN A O 1
ATOM 773 N N . GLU A 1 101 ? -19.953 -7.920 14.138 1.00 96.12 101 GLU A N 1
ATOM 774 C CA . GLU A 1 101 ? -20.000 -8.353 12.737 1.00 96.12 101 GLU A CA 1
ATOM 775 C C . GLU A 1 101 ? -18.822 -7.793 11.930 1.00 96.12 101 GLU A C 1
ATOM 777 O O . GLU A 1 101 ? -18.031 -8.575 11.416 1.00 96.12 101 GLU A O 1
ATOM 782 N N . ILE A 1 102 ? -18.594 -6.472 11.938 1.00 95.75 102 ILE A N 1
ATOM 783 C CA . ILE A 1 102 ? -17.455 -5.871 11.215 1.00 95.75 102 ILE A CA 1
ATOM 784 C C . ILE A 1 102 ? -16.097 -6.379 11.734 1.00 95.75 102 ILE A C 1
ATOM 786 O O . ILE A 1 102 ? -15.131 -6.496 10.980 1.00 95.75 102 ILE A O 1
ATOM 790 N N . THR A 1 103 ? -15.999 -6.693 13.031 1.00 96.69 103 THR A N 1
ATOM 791 C CA . THR A 1 103 ? -14.774 -7.266 13.607 1.00 96.69 103 THR A CA 1
ATOM 792 C C . THR A 1 103 ? -14.550 -8.692 13.114 1.00 96.69 103 THR A C 1
ATOM 794 O O . THR A 1 103 ? -13.408 -9.068 12.855 1.00 96.69 103 THR A O 1
ATOM 797 N N . ASP A 1 104 ? -15.619 -9.475 12.980 1.00 96.31 104 ASP A N 1
ATOM 798 C CA . ASP A 1 104 ? -15.561 -10.842 12.466 1.00 96.31 104 ASP A CA 1
ATOM 799 C C . ASP A 1 104 ? -15.229 -10.850 10.971 1.00 96.31 104 ASP A C 1
ATOM 801 O O . ASP A 1 104 ? -14.313 -11.568 10.574 1.00 96.31 104 ASP A O 1
ATOM 805 N N . ASP A 1 105 ? -15.834 -9.959 10.184 1.00 95.06 105 ASP A N 1
ATOM 806 C CA . ASP A 1 105 ? -15.504 -9.768 8.768 1.00 95.06 105 ASP A CA 1
ATOM 807 C C . ASP A 1 105 ? -14.039 -9.361 8.567 1.00 95.06 105 ASP A C 1
ATOM 809 O O . ASP A 1 105 ? -13.346 -9.898 7.701 1.00 95.06 105 ASP A O 1
ATOM 813 N N . TRP A 1 106 ? -13.527 -8.448 9.400 1.00 95.44 106 TRP A N 1
ATOM 814 C CA . TRP A 1 106 ? -12.116 -8.064 9.365 1.00 95.44 106 TRP A CA 1
ATOM 815 C C . TRP A 1 106 ? -11.196 -9.247 9.687 1.00 95.44 106 TRP A C 1
ATOM 817 O O . TRP A 1 106 ? -10.167 -9.430 9.038 1.00 95.44 106 TRP A O 1
ATOM 827 N N . ILE A 1 107 ? -11.550 -10.074 10.671 1.00 95.31 107 ILE A N 1
ATOM 828 C CA . ILE A 1 107 ? -10.764 -11.261 11.024 1.00 95.31 107 ILE A CA 1
ATOM 829 C C . ILE A 1 107 ? -10.792 -12.287 9.894 1.00 95.31 107 ILE A C 1
ATOM 831 O O . ILE A 1 107 ? -9.737 -12.807 9.531 1.00 95.31 107 ILE A O 1
ATOM 835 N N . ASP A 1 108 ? -11.953 -12.543 9.301 1.00 93.75 108 ASP A N 1
ATOM 836 C CA . ASP A 1 108 ? -12.083 -13.433 8.150 1.00 93.75 108 ASP A CA 1
ATOM 837 C C . ASP A 1 108 ? -11.249 -12.929 6.968 1.00 93.75 108 ASP A C 1
ATOM 839 O O . ASP A 1 108 ? -10.532 -13.709 6.337 1.00 93.75 108 ASP A O 1
ATOM 843 N N . GLN A 1 109 ? -11.255 -11.619 6.716 1.00 91.56 109 GLN A N 1
ATOM 844 C CA . GLN A 1 109 ? -10.395 -10.979 5.724 1.00 91.56 109 GLN A CA 1
ATOM 845 C C . GLN A 1 109 ? -8.908 -11.210 6.025 1.00 91.56 109 GLN A C 1
ATOM 847 O O . GLN A 1 109 ? -8.156 -11.535 5.109 1.00 91.56 109 GLN A O 1
ATOM 852 N N . LEU A 1 110 ? -8.479 -11.134 7.291 1.00 90.62 110 LEU A N 1
ATOM 853 C CA . LEU A 1 110 ? -7.101 -11.449 7.686 1.00 90.62 110 LEU A CA 1
ATOM 854 C C . LEU A 1 110 ? -6.707 -12.912 7.408 1.00 90.62 110 LEU A C 1
ATOM 856 O O . LEU A 1 110 ? -5.544 -13.189 7.105 1.00 90.62 110 LEU A O 1
ATOM 860 N N . PHE A 1 111 ? -7.652 -13.850 7.513 1.00 90.62 111 PHE A N 1
ATOM 861 C CA . PHE A 1 111 ? -7.415 -15.277 7.270 1.00 90.62 111 PHE A CA 1
ATOM 862 C C . PHE A 1 111 ? -7.497 -15.685 5.791 1.00 90.62 111 PHE A C 1
ATOM 864 O O . PHE A 1 111 ? -7.002 -16.755 5.444 1.00 90.62 111 PHE A O 1
ATOM 871 N N . ARG A 1 112 ? -8.017 -14.832 4.899 1.00 87.75 112 ARG A N 1
ATOM 872 C CA . ARG A 1 112 ? -8.029 -15.043 3.434 1.00 87.75 112 ARG A CA 1
ATOM 873 C C . ARG A 1 112 ? -6.729 -14.620 2.740 1.00 87.75 112 ARG A C 1
ATOM 875 O O . ARG A 1 112 ? -6.724 -14.243 1.571 1.00 87.75 112 ARG A O 1
ATOM 882 N N . TYR A 1 113 ? -5.608 -14.697 3.452 1.00 80.19 113 TYR A N 1
ATOM 883 C CA . TYR A 1 113 ? -4.296 -14.255 2.969 1.00 80.19 113 TYR A CA 1
ATOM 884 C C . TYR A 1 113 ? -3.773 -15.032 1.747 1.00 80.19 113 TYR A C 1
ATOM 886 O O . TYR A 1 113 ? -2.849 -14.568 1.085 1.00 80.19 113 TYR A O 1
ATOM 894 N N . GLU A 1 114 ? -4.342 -16.204 1.446 1.00 76.75 114 GLU A N 1
ATOM 895 C CA . GLU A 1 114 ? -4.016 -16.992 0.246 1.00 76.75 114 GLU A CA 1
ATOM 896 C C . GLU A 1 114 ? -4.841 -16.580 -0.984 1.00 76.75 114 GLU A C 1
ATOM 898 O O . GLU A 1 114 ? -4.415 -16.818 -2.114 1.00 76.75 114 GLU A O 1
ATOM 903 N N . ASP A 1 115 ? -6.003 -15.954 -0.777 1.00 77.25 115 ASP A N 1
ATOM 90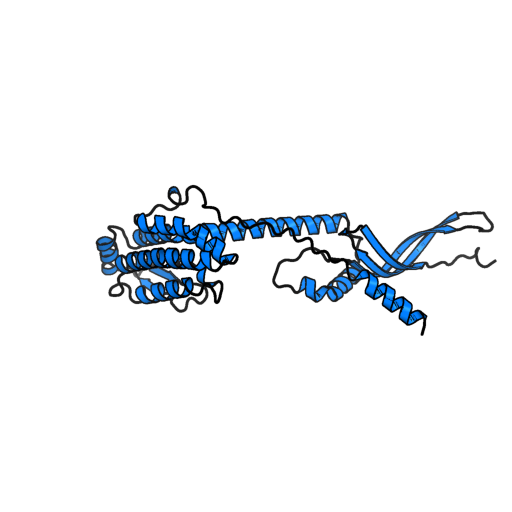4 C CA . ASP A 1 115 ? -6.982 -15.697 -1.837 1.00 77.25 115 ASP A CA 1
ATOM 905 C C . ASP A 1 115 ? -6.780 -14.328 -2.497 1.00 77.25 115 ASP A C 1
ATOM 907 O O . ASP A 1 115 ? -6.970 -14.177 -3.707 1.00 77.25 115 ASP A O 1
ATOM 911 N N . ASN A 1 116 ? -6.431 -13.305 -1.710 1.00 77.12 116 ASN A N 1
ATOM 912 C CA . ASN A 1 116 ? -6.263 -11.936 -2.193 1.00 77.12 116 ASN A CA 1
ATOM 913 C C . ASN A 1 116 ? -5.356 -11.095 -1.272 1.00 77.12 116 ASN A C 1
ATOM 915 O O . ASN A 1 116 ? -4.814 -11.588 -0.290 1.00 77.12 116 ASN A O 1
ATOM 919 N N . HIS A 1 117 ? -5.175 -9.811 -1.599 1.00 76.69 117 HIS A N 1
ATOM 920 C CA . HIS A 1 117 ? -4.382 -8.864 -0.801 1.00 76.69 117 HIS A CA 1
ATOM 921 C C . HIS A 1 117 ? -5.213 -8.058 0.212 1.00 76.69 117 HIS A C 1
ATOM 923 O O . HIS A 1 117 ? -4.673 -7.170 0.870 1.00 76.69 117 HIS A O 1
ATOM 929 N N . ASP A 1 118 ? -6.507 -8.348 0.370 1.00 81.81 118 ASP A N 1
ATOM 930 C CA . ASP A 1 118 ? -7.383 -7.569 1.250 1.00 81.81 118 ASP A CA 1
ATOM 931 C C . ASP A 1 118 ? -7.015 -7.775 2.724 1.00 81.81 118 ASP A C 1
ATOM 933 O O . ASP A 1 118 ? -7.170 -6.856 3.525 1.00 81.81 118 ASP A O 1
ATOM 937 N N . PHE A 1 119 ? -6.424 -8.919 3.088 1.00 81.62 119 PHE A N 1
ATOM 938 C CA . PHE A 1 119 ? -5.886 -9.198 4.432 1.00 81.62 119 PHE A CA 1
ATOM 939 C C . PHE A 1 119 ? -4.847 -8.171 4.928 1.00 81.62 119 PHE A C 1
ATOM 941 O O . PHE A 1 119 ? -4.455 -8.175 6.093 1.00 81.62 119 PHE A O 1
ATOM 948 N N . LEU A 1 1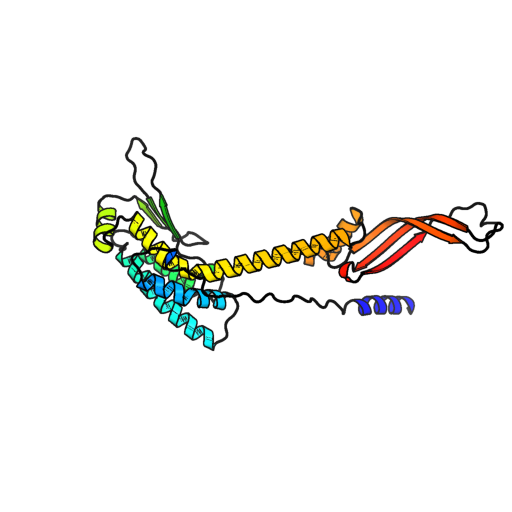20 ? -4.365 -7.289 4.052 1.00 82.25 120 LEU A N 1
ATOM 949 C CA . LEU A 1 120 ? -3.439 -6.213 4.394 1.00 82.25 120 LEU A CA 1
ATOM 950 C C . LEU A 1 120 ? -4.155 -4.954 4.907 1.00 82.25 120 LEU A C 1
ATOM 952 O O . LEU A 1 120 ? -3.501 -4.071 5.465 1.00 82.25 120 LEU A O 1
ATOM 956 N N . ASN A 1 121 ? -5.476 -4.861 4.740 1.00 87.50 121 ASN A N 1
ATOM 957 C CA . ASN A 1 121 ? -6.246 -3.712 5.196 1.00 87.50 121 ASN A CA 1
ATOM 958 C C . ASN A 1 121 ? -6.563 -3.849 6.697 1.00 87.50 121 ASN A C 1
ATOM 960 O O . ASN A 1 121 ? -7.181 -4.832 7.121 1.00 87.50 121 ASN A O 1
ATOM 964 N N . PRO A 1 122 ? -6.163 -2.874 7.530 1.00 90.50 122 PRO A N 1
ATOM 965 C CA . PRO A 1 122 ? -6.598 -2.833 8.916 1.00 90.50 122 PRO A CA 1
ATOM 966 C C . PRO A 1 122 ? -8.078 -2.444 8.995 1.00 90.50 122 PRO A C 1
ATOM 968 O O . PRO A 1 122 ? -8.576 -1.705 8.147 1.00 90.50 122 PRO A O 1
ATOM 971 N N . ILE A 1 123 ? -8.746 -2.853 10.071 1.00 92.88 123 ILE A N 1
ATOM 972 C CA . ILE A 1 123 ? -9.971 -2.183 10.507 1.00 92.88 123 ILE A CA 1
ATOM 973 C C . ILE A 1 123 ? -9.632 -0.735 10.888 1.00 92.88 123 ILE A C 1
ATOM 975 O O . ILE A 1 123 ? -8.687 -0.480 11.645 1.00 92.88 123 ILE A O 1
ATOM 979 N N . ILE A 1 124 ? -10.369 0.220 10.324 1.00 92.56 124 ILE A N 1
ATOM 980 C CA . ILE A 1 124 ? -10.140 1.651 10.534 1.00 92.56 124 ILE A CA 1
ATOM 981 C C . ILE A 1 124 ? -11.158 2.157 11.547 1.00 92.56 124 ILE A C 1
ATOM 983 O O . ILE A 1 124 ? -12.348 1.868 11.450 1.00 92.56 124 ILE A O 1
ATOM 987 N N . PHE A 1 125 ? -10.680 2.939 12.510 1.00 92.69 125 PHE A N 1
ATOM 988 C CA . PHE A 1 125 ? -11.522 3.608 13.490 1.00 92.69 125 PHE A CA 1
ATOM 989 C C . PHE A 1 125 ? -11.409 5.121 13.302 1.00 92.69 125 PHE A C 1
ATOM 991 O O . PHE A 1 125 ? -10.304 5.668 13.366 1.00 92.69 125 PHE A O 1
ATOM 998 N N . GLU A 1 126 ? -12.536 5.796 13.091 1.00 91.62 126 GLU A N 1
ATOM 999 C CA . GLU A 1 126 ? -12.593 7.238 12.865 1.00 91.62 126 GLU A CA 1
ATOM 1000 C C . GLU A 1 126 ? -13.548 7.913 13.857 1.00 91.62 126 GLU A C 1
ATOM 1002 O O . GLU A 1 126 ? -14.667 7.459 14.101 1.00 91.62 126 GLU A O 1
ATOM 1007 N N . TYR A 1 127 ? -13.099 9.034 14.422 1.00 90.06 127 TYR A N 1
ATOM 1008 C CA . TYR A 1 127 ? -13.885 9.883 15.307 1.00 90.06 127 TYR A CA 1
ATOM 1009 C C . TYR A 1 127 ? -14.015 11.258 14.668 1.00 90.06 127 TYR A C 1
ATOM 1011 O O . TYR A 1 127 ? -13.015 11.923 14.390 1.00 90.06 127 TYR A O 1
ATOM 1019 N N . SER A 1 128 ? -15.253 11.695 14.460 1.00 87.00 128 SER A N 1
ATOM 1020 C CA . SER A 1 128 ? -15.559 12.990 13.867 1.00 87.00 128 SER A CA 1
ATOM 1021 C C . SER A 1 128 ? -16.272 13.883 14.887 1.00 87.00 128 SER A C 1
ATOM 1023 O O . SER A 1 128 ? -17.453 13.664 15.191 1.00 87.00 128 SER A O 1
ATOM 1025 N N . PRO A 1 129 ? -15.597 14.913 15.431 1.00 79.50 129 PRO A N 1
ATOM 1026 C CA . PRO A 1 129 ? -16.269 15.931 16.220 1.00 79.50 129 PRO A CA 1
ATOM 1027 C C . PRO A 1 129 ? -17.073 16.828 15.267 1.00 79.50 129 PRO A C 1
ATOM 1029 O O . PRO A 1 129 ? -16.517 17.713 14.617 1.00 79.50 129 PRO A O 1
ATOM 1032 N N . ARG A 1 130 ? -18.391 16.618 15.137 1.00 68.75 130 ARG A N 1
ATOM 1033 C CA . ARG A 1 130 ? -19.221 17.528 14.330 1.00 68.75 130 ARG A CA 1
ATOM 1034 C C . ARG A 1 130 ? -19.274 18.911 14.982 1.00 68.75 130 ARG A C 1
ATOM 1036 O O . ARG A 1 130 ? -19.667 19.046 16.141 1.00 68.75 130 ARG A O 1
ATOM 1043 N N . LEU A 1 131 ? -18.922 19.937 14.204 1.00 54.50 131 LEU A N 1
ATOM 1044 C CA . LEU A 1 131 ? -19.086 21.343 14.572 1.00 54.50 131 LEU A CA 1
ATOM 1045 C C . LEU A 1 131 ? -20.556 21.630 14.915 1.00 54.50 131 LEU A C 1
ATOM 1047 O O . LEU A 1 131 ? -21.473 21.143 14.253 1.00 54.50 131 LEU A O 1
ATOM 1051 N N . ILE A 1 132 ? -20.750 22.410 15.976 1.00 50.34 132 ILE A N 1
ATOM 1052 C CA . ILE A 1 132 ? -22.040 22.774 16.568 1.00 50.34 132 ILE A CA 1
ATOM 1053 C C . ILE A 1 132 ? -22.993 23.284 15.479 1.00 50.34 132 ILE A C 1
ATOM 1055 O O . ILE A 1 132 ? -22.776 24.346 14.899 1.00 50.34 132 ILE A O 1
ATOM 1059 N N . SER A 1 133 ? -24.070 22.538 15.230 1.00 48.81 133 SER A N 1
ATOM 1060 C CA . SER A 1 133 ? -25.266 23.071 14.575 1.00 48.81 133 SER A CA 1
ATOM 1061 C C . SER A 1 133 ? -26.315 23.388 15.642 1.00 48.81 133 SER A C 1
ATOM 1063 O O . SER A 1 133 ? -26.261 22.858 16.753 1.00 48.81 133 SER A O 1
ATOM 1065 N N . VAL A 1 134 ? -27.251 24.275 15.307 1.00 52.94 134 VAL A N 1
ATOM 1066 C CA . VAL A 1 134 ? -28.266 24.872 16.199 1.00 52.94 134 VAL A CA 1
ATOM 1067 C C . VAL A 1 134 ? -29.166 23.827 16.899 1.00 52.94 134 VAL A C 1
ATOM 1069 O O . VAL A 1 134 ? -29.844 24.154 17.866 1.00 52.94 134 VAL A O 1
ATOM 1072 N N . GLU A 1 135 ? -29.114 22.558 16.483 1.00 54.44 135 GLU A N 1
ATOM 1073 C CA . GLU A 1 135 ? -29.878 21.430 17.045 1.00 54.44 135 GLU A CA 1
ATOM 1074 C C . GLU A 1 135 ? -29.061 20.492 17.963 1.00 54.44 135 GLU A C 1
ATOM 1076 O O . GLU A 1 135 ? -29.562 19.458 18.401 1.00 54.44 135 GLU A O 1
ATOM 1081 N N . GLY A 1 136 ? -27.820 20.860 18.303 1.00 54.34 136 GLY A N 1
ATOM 1082 C CA . GLY A 1 136 ? -26.940 20.091 19.187 1.00 54.34 136 GLY A CA 1
ATOM 1083 C C . GLY A 1 136 ? -25.859 19.323 18.422 1.00 54.34 136 GLY A C 1
ATOM 1084 O O . GLY A 1 136 ? -26.118 18.634 17.436 1.00 54.34 136 GLY A O 1
ATOM 1085 N N . SER A 1 137 ? -24.605 19.452 18.862 1.00 54.81 137 SER A N 1
ATOM 1086 C CA . SER A 1 137 ? -23.484 18.675 18.325 1.00 54.81 137 SER A CA 1
ATOM 1087 C C . SER A 1 137 ? -23.565 17.233 18.824 1.00 54.81 137 SER A C 1
ATOM 1089 O O . SER A 1 137 ? -23.513 17.001 20.030 1.00 54.81 137 SER A O 1
ATOM 1091 N N . THR A 1 138 ? -23.637 16.264 17.913 1.00 72.44 138 THR A N 1
ATOM 1092 C CA . THR A 1 138 ? -23.428 14.846 18.241 1.00 72.44 138 THR A CA 1
ATOM 1093 C C . THR A 1 138 ? -22.142 14.398 17.564 1.00 72.44 138 THR A C 1
ATOM 1095 O O . THR A 1 138 ? -22.029 14.461 16.339 1.00 72.44 138 THR A O 1
ATOM 1098 N N . ALA A 1 139 ? -21.140 14.035 18.364 1.00 86.06 139 ALA A N 1
ATOM 1099 C CA . ALA A 1 139 ? -19.926 13.415 17.852 1.00 86.06 139 ALA A CA 1
ATOM 1100 C C . ALA A 1 139 ? -20.275 12.065 17.206 1.00 86.06 139 ALA A C 1
ATOM 1102 O O . ALA A 1 139 ? -21.242 11.406 17.604 1.00 86.06 139 ALA A O 1
ATOM 1103 N N . GLU A 1 140 ? -19.519 11.676 16.186 1.00 91.25 140 GLU A N 1
ATOM 1104 C CA . GLU A 1 140 ? -19.754 10.450 15.425 1.00 91.25 140 GLU A CA 1
ATOM 1105 C C . GLU A 1 140 ? -18.529 9.544 15.517 1.00 91.25 140 GLU A C 1
ATOM 1107 O O . GLU A 1 140 ? -17.394 10.011 15.407 1.00 91.25 140 GLU A O 1
ATOM 1112 N N . LEU A 1 141 ? -18.774 8.255 15.728 1.00 92.62 141 LEU A N 1
ATOM 1113 C CA . LEU A 1 141 ? -17.760 7.213 15.741 1.00 92.62 141 LEU A CA 1
ATOM 1114 C C . LEU A 1 141 ? -18.044 6.241 14.598 1.00 92.62 141 LEU A C 1
ATOM 1116 O O . LEU A 1 141 ? -19.189 5.824 14.411 1.00 92.62 141 LEU A O 1
ATOM 1120 N N . LYS A 1 142 ? -17.016 5.906 13.826 1.00 94.12 142 LYS A N 1
ATOM 1121 C CA . LYS A 1 142 ? -17.113 5.086 12.622 1.00 94.12 142 LYS A CA 1
ATOM 1122 C C . LYS A 1 142 ? -16.085 3.962 12.663 1.00 94.12 142 LYS A C 1
ATOM 1124 O O . LYS A 1 142 ? -14.936 4.189 13.038 1.00 94.12 142 LYS A O 1
ATOM 1129 N N . PHE A 1 143 ? -16.512 2.773 12.257 1.00 94.69 143 PHE A N 1
ATOM 1130 C CA . PHE A 1 143 ? -15.635 1.644 11.975 1.00 94.69 143 PHE A CA 1
ATOM 1131 C C . PHE A 1 143 ? -15.747 1.337 10.490 1.00 94.69 143 PHE A C 1
ATOM 1133 O O . PHE A 1 143 ? -16.863 1.248 9.974 1.00 94.69 143 PHE A O 1
ATOM 1140 N N . GLU A 1 144 ? -14.610 1.196 9.820 1.00 94.38 144 GLU A N 1
ATOM 1141 C CA . GLU A 1 144 ? -14.565 0.919 8.388 1.00 94.38 144 GLU A CA 1
ATOM 1142 C C . GLU A 1 144 ? -13.754 -0.325 8.077 1.00 94.38 144 GLU A C 1
ATOM 1144 O O . GLU A 1 144 ? -12.715 -0.582 8.700 1.00 94.38 144 GLU A O 1
ATOM 1149 N N . LEU A 1 145 ? -14.202 -1.039 7.047 1.00 92.00 145 LEU A N 1
ATOM 1150 C CA . LEU A 1 145 ? -13.488 -2.175 6.490 1.00 92.00 145 LEU A CA 1
ATOM 1151 C C . LEU A 1 145 ? -13.334 -2.016 4.972 1.00 92.00 145 LEU A C 1
ATOM 1153 O O . LEU A 1 145 ? -14.253 -2.236 4.181 1.00 92.00 145 LEU A O 1
ATOM 1157 N N . ALA A 1 146 ? -12.129 -1.618 4.568 1.00 88.62 146 ALA A N 1
ATOM 1158 C CA . ALA A 1 146 ? -11.732 -1.543 3.167 1.00 88.62 146 ALA A CA 1
ATOM 1159 C C . ALA A 1 146 ? -11.559 -2.954 2.556 1.00 88.62 146 ALA A C 1
ATOM 1161 O O . ALA A 1 146 ? -11.151 -3.876 3.270 1.00 88.62 146 ALA A O 1
ATOM 1162 N N . PRO A 1 147 ? -11.772 -3.124 1.234 1.00 80.50 147 PRO A N 1
ATOM 1163 C CA . PRO A 1 147 ? -11.985 -2.064 0.238 1.00 80.50 147 PRO A CA 1
ATOM 1164 C C . PRO A 1 147 ? -13.455 -1.761 -0.093 1.00 80.50 147 PRO A C 1
ATOM 1166 O O . PRO A 1 147 ? -13.726 -0.750 -0.740 1.00 80.50 147 PRO A O 1
ATOM 1169 N N . PHE A 1 148 ? -14.397 -2.619 0.306 1.00 79.00 148 PHE A N 1
ATOM 1170 C CA . PHE A 1 148 ? -15.786 -2.536 -0.163 1.00 79.00 148 PHE A CA 1
ATOM 1171 C C . PHE A 1 148 ? -16.709 -1.720 0.748 1.00 79.00 148 PHE A C 1
ATOM 1173 O O . PHE A 1 148 ? -17.758 -1.284 0.282 1.00 79.00 148 PHE A O 1
ATOM 1180 N N . HIS A 1 149 ? -16.320 -1.464 2.005 1.00 84.75 149 HIS A N 1
ATOM 1181 C CA . HIS A 1 149 ? -17.085 -0.651 2.962 1.00 84.75 149 HIS A CA 1
ATOM 1182 C C . HIS A 1 149 ? -18.524 -1.141 3.227 1.00 84.75 149 HIS A C 1
ATOM 1184 O O . HIS A 1 149 ? -19.345 -0.407 3.777 1.00 84.75 149 HIS A O 1
ATOM 1190 N N . GLU A 1 150 ? -18.855 -2.377 2.838 1.00 81.44 150 GLU A N 1
ATOM 1191 C CA . GLU A 1 150 ? -20.198 -2.955 2.994 1.00 81.44 150 GLU A CA 1
ATOM 1192 C C . GLU A 1 150 ? -20.556 -3.174 4.470 1.00 81.44 150 GLU A C 1
ATOM 1194 O O . GLU A 1 150 ? -21.720 -3.049 4.844 1.00 81.44 150 GLU A O 1
ATOM 1199 N N . ALA A 1 151 ? -19.543 -3.426 5.303 1.00 82.88 151 ALA A N 1
ATOM 1200 C CA . ALA A 1 151 ? -19.669 -3.651 6.740 1.00 82.88 151 ALA A CA 1
ATOM 1201 C C . ALA A 1 151 ? -19.440 -2.380 7.585 1.00 82.88 151 ALA A C 1
ATOM 1203 O O . ALA A 1 151 ? -19.384 -2.463 8.810 1.00 82.88 151 ALA A O 1
ATOM 1204 N N . ASP A 1 152 ? -19.287 -1.201 6.965 1.00 91.50 152 ASP A N 1
ATOM 1205 C CA . ASP A 1 152 ? -19.033 0.045 7.694 1.00 91.50 152 ASP A CA 1
ATOM 1206 C C . ASP A 1 152 ? -20.177 0.363 8.670 1.00 91.50 152 ASP A C 1
ATOM 1208 O O . ASP A 1 152 ? -21.343 0.493 8.283 1.00 91.50 152 ASP A O 1
ATOM 1212 N N . VAL A 1 153 ? -19.836 0.613 9.935 1.00 93.50 153 VAL A N 1
ATOM 1213 C CA . VAL A 1 153 ? -20.808 0.990 10.970 1.00 93.50 153 VAL A CA 1
ATOM 1214 C C . VAL A 1 153 ? -20.529 2.385 11.514 1.00 93.50 153 VAL A C 1
ATOM 1216 O O . VAL A 1 153 ? -19.382 2.813 11.656 1.00 93.50 153 VAL A O 1
ATOM 1219 N N . ARG A 1 154 ? -21.602 3.127 11.806 1.00 94.06 154 ARG A N 1
ATOM 1220 C CA . ARG A 1 154 ? -21.548 4.521 12.269 1.00 94.06 154 ARG A CA 1
ATOM 1221 C C . ARG A 1 154 ? -22.473 4.735 13.451 1.00 94.06 154 ARG A C 1
ATOM 1223 O O . ARG A 1 154 ? -23.651 4.383 13.406 1.00 94.06 154 ARG A O 1
ATOM 1230 N N . PHE A 1 155 ? -21.964 5.402 14.476 1.00 92.25 155 PHE A N 1
ATOM 1231 C CA . PHE A 1 155 ? -22.686 5.654 15.711 1.00 92.25 155 PHE A CA 1
ATOM 1232 C C . PHE A 1 155 ? -22.644 7.132 16.067 1.00 92.25 155 PHE A C 1
ATOM 1234 O O . PHE A 1 155 ? -21.577 7.723 16.216 1.00 92.25 155 PHE A O 1
ATOM 1241 N N . LYS A 1 156 ? -23.823 7.715 16.294 1.00 92.06 156 LYS A N 1
ATOM 1242 C CA . LYS A 1 156 ? -23.919 8.975 17.032 1.00 92.06 156 LYS A CA 1
ATOM 1243 C C . LYS A 1 156 ? -23.666 8.693 18.507 1.00 92.06 156 LYS A C 1
ATOM 1245 O O . LYS A 1 156 ? -24.322 7.817 19.089 1.00 92.06 156 LYS A O 1
ATOM 1250 N N . LEU A 1 157 ? -22.731 9.433 19.086 1.00 91.00 157 LEU A N 1
ATOM 1251 C CA . LEU A 1 157 ? -22.370 9.326 20.489 1.00 91.00 157 LEU A CA 1
ATOM 1252 C C . LEU A 1 157 ? -23.388 10.091 21.335 1.00 91.00 157 LEU A C 1
ATOM 1254 O O . LEU A 1 157 ? -23.615 11.288 21.153 1.00 91.00 157 LEU A O 1
ATOM 1258 N N . ASP A 1 158 ? -24.023 9.352 22.234 1.00 90.94 158 ASP A N 1
ATOM 1259 C CA . ASP A 1 158 ? -24.920 9.851 23.268 1.00 90.94 158 ASP A CA 1
ATOM 1260 C C . ASP A 1 158 ? -24.332 9.519 24.649 1.00 90.94 158 ASP A C 1
ATOM 1262 O O . ASP A 1 158 ? -23.325 8.814 24.770 1.00 90.94 158 ASP A O 1
ATOM 1266 N N . THR A 1 159 ? -24.972 10.011 25.710 1.00 91.56 159 THR A N 1
ATOM 1267 C CA . THR A 1 159 ? -24.527 9.786 27.092 1.00 91.56 159 THR A CA 1
ATOM 1268 C C . THR A 1 159 ? -24.429 8.300 27.441 1.00 91.56 159 THR A C 1
ATOM 1270 O O . THR A 1 159 ? -23.551 7.918 28.211 1.00 91.56 159 THR A O 1
ATOM 1273 N N . GLN A 1 160 ? -25.302 7.446 26.895 1.00 93.88 160 GLN A N 1
ATOM 1274 C CA . GLN A 1 160 ? -25.287 6.014 27.193 1.00 93.88 160 GLN A CA 1
ATOM 1275 C C . GLN A 1 160 ? -24.044 5.351 26.591 1.00 93.88 160 GLN A C 1
ATOM 1277 O O . GLN A 1 160 ? -23.350 4.612 27.290 1.00 93.88 160 GLN A O 1
ATOM 1282 N N . LYS A 1 161 ? -23.731 5.651 25.326 1.00 94.44 161 LYS A N 1
ATOM 1283 C CA . LYS A 1 161 ? -22.542 5.129 24.638 1.00 94.44 161 LYS A CA 1
ATOM 1284 C C . LYS A 1 161 ? -21.250 5.607 25.293 1.00 94.44 161 LYS A C 1
ATOM 1286 O O . LYS A 1 161 ? -20.383 4.785 25.574 1.00 94.44 161 LYS A O 1
ATOM 1291 N N . GLU A 1 162 ? -21.154 6.896 25.618 1.00 94.00 162 GLU A N 1
ATOM 1292 C CA . GLU A 1 162 ? -19.988 7.453 26.322 1.00 94.00 162 GLU A CA 1
ATOM 1293 C C . GLU A 1 162 ? -19.794 6.824 27.703 1.00 94.00 162 GLU A C 1
ATOM 1295 O O . GLU A 1 162 ? -18.685 6.426 28.065 1.00 94.00 162 GLU A O 1
ATOM 1300 N N . THR A 1 163 ? -20.886 6.654 28.455 1.00 94.69 163 THR A N 1
ATOM 1301 C CA . THR A 1 163 ? -20.847 5.959 29.749 1.00 94.69 163 THR A CA 1
ATOM 1302 C C . THR A 1 163 ? -20.316 4.539 29.581 1.00 94.69 163 THR A C 1
ATOM 1304 O O . THR A 1 163 ? -19.466 4.108 30.358 1.00 94.69 163 THR A O 1
ATOM 1307 N N . LYS A 1 164 ? -20.747 3.828 28.532 1.00 95.69 164 LYS A N 1
ATOM 1308 C CA . LYS A 1 164 ? -20.307 2.455 28.273 1.00 95.69 164 LYS A CA 1
ATOM 1309 C C . LYS A 1 164 ? -18.816 2.354 27.946 1.00 95.69 164 LYS A C 1
ATOM 1311 O O . LYS A 1 164 ? -18.145 1.461 28.468 1.00 95.69 164 LYS A O 1
ATOM 1316 N N . CYS A 1 165 ? -18.283 3.270 27.140 1.00 94.31 165 CYS A N 1
ATOM 1317 C CA . CYS A 1 165 ? -16.845 3.347 26.874 1.00 94.31 165 CYS A CA 1
ATOM 1318 C C . CYS A 1 165 ? -16.061 3.627 28.165 1.00 94.31 165 CYS A C 1
ATOM 1320 O O . CYS A 1 165 ? -15.058 2.965 28.441 1.00 94.31 165 CYS A O 1
ATOM 1322 N N . ASN A 1 166 ? -16.558 4.540 29.003 1.00 94.62 166 ASN A N 1
ATOM 1323 C CA . ASN A 1 166 ? -15.901 4.886 30.259 1.00 94.62 166 ASN A CA 1
ATOM 1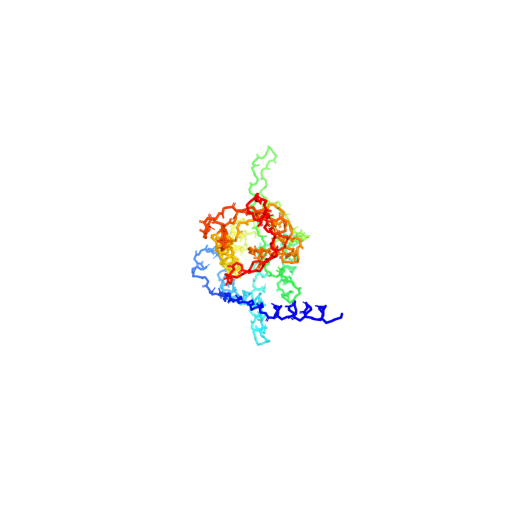324 C C . ASN A 1 166 ? -15.906 3.722 31.265 1.00 94.62 166 ASN A C 1
ATOM 1326 O O . ASN A 1 166 ? -14.881 3.428 31.868 1.00 94.62 166 ASN A O 1
ATOM 1330 N N . GLU A 1 167 ? -17.012 2.989 31.400 1.00 94.00 167 GLU A N 1
ATOM 1331 C CA . GLU A 1 167 ? -17.085 1.797 32.264 1.00 94.00 167 GLU A CA 1
ATOM 1332 C C . GLU A 1 167 ? -16.074 0.710 31.875 1.00 94.00 167 GLU A C 1
ATOM 1334 O O . GLU A 1 167 ? -15.499 0.046 32.735 1.00 94.00 167 GLU A O 1
ATOM 1339 N N . THR A 1 168 ? -15.895 0.496 30.572 1.00 91.38 168 THR A N 1
ATOM 1340 C CA . THR A 1 168 ? -15.116 -0.629 30.034 1.00 91.38 168 THR A CA 1
ATOM 1341 C C . THR A 1 168 ? -13.633 -0.308 29.876 1.00 91.38 168 THR A C 1
ATOM 1343 O O . THR A 1 168 ? -12.801 -1.212 29.944 1.00 91.38 168 THR A O 1
ATOM 1346 N N . SER A 1 169 ? -13.286 0.966 29.682 1.00 91.00 169 SER A N 1
ATOM 1347 C CA . SER A 1 169 ? -11.918 1.393 29.365 1.00 91.00 169 SER A CA 1
ATOM 1348 C C . SER A 1 169 ? -11.381 2.543 30.219 1.00 91.00 169 SER A C 1
ATOM 1350 O O . SER A 1 169 ? -10.203 2.880 30.090 1.00 91.00 169 SER A O 1
ATOM 1352 N N . ASN A 1 170 ? -12.207 3.121 31.099 1.00 93.69 170 ASN A N 1
ATOM 1353 C CA . ASN A 1 170 ? -11.902 4.320 31.888 1.00 93.69 170 ASN A CA 1
ATOM 1354 C C . ASN A 1 170 ? -11.453 5.510 31.016 1.00 93.69 170 ASN A C 1
ATOM 1356 O O . ASN A 1 170 ? -10.527 6.245 31.367 1.00 93.69 170 ASN A O 1
ATOM 1360 N N . LYS A 1 171 ? -12.063 5.628 29.832 1.00 93.94 171 LYS A N 1
ATOM 1361 C CA . LYS A 1 171 ? -11.775 6.606 28.779 1.00 93.94 171 LYS A CA 1
ATOM 1362 C C . LYS A 1 171 ? -13.065 7.008 28.066 1.00 93.94 171 LYS A C 1
ATOM 1364 O O . LYS A 1 171 ? -14.031 6.245 28.046 1.00 93.94 171 LYS A O 1
ATOM 1369 N N . THR A 1 172 ? -13.064 8.178 27.433 1.00 94.75 172 THR A N 1
ATOM 1370 C CA . THR A 1 172 ? -14.120 8.544 26.472 1.00 94.75 172 THR A CA 1
ATOM 1371 C C . THR A 1 172 ? -14.122 7.584 25.283 1.00 94.75 172 THR A C 1
ATOM 1373 O O . THR A 1 172 ? -13.110 6.933 24.997 1.00 94.75 172 THR A O 1
ATOM 1376 N N . CYS A 1 173 ? -15.232 7.505 24.544 1.00 94.50 173 CYS A N 1
ATOM 1377 C CA . CYS A 1 173 ? -15.274 6.653 23.354 1.00 94.50 173 CYS A CA 1
ATOM 1378 C C . CYS A 1 173 ? -14.185 7.018 22.335 1.00 94.50 173 CYS A C 1
ATOM 1380 O O . CYS A 1 173 ? -13.624 6.115 21.719 1.00 94.50 173 CYS A O 1
ATOM 1382 N N . ALA A 1 174 ? -13.844 8.303 22.195 1.00 93.75 174 ALA A N 1
ATOM 1383 C CA . ALA A 1 174 ? -12.781 8.773 21.306 1.00 93.75 174 ALA A CA 1
ATOM 1384 C C . ALA A 1 174 ? -11.384 8.297 21.746 1.00 93.75 174 ALA A C 1
ATOM 1386 O O . ALA A 1 174 ? -10.631 7.743 20.948 1.00 93.75 174 ALA A O 1
ATOM 1387 N N . GLU A 1 175 ? -11.045 8.455 23.027 1.00 95.19 175 GLU A N 1
ATOM 1388 C CA . GLU A 1 175 ? -9.747 8.033 23.575 1.00 95.19 175 GLU A CA 1
ATOM 1389 C C . GLU A 1 175 ? -9.594 6.505 23.589 1.00 95.19 175 GLU A C 1
ATOM 1391 O O . GLU A 1 175 ? -8.499 5.972 23.387 1.00 95.19 175 GLU A O 1
ATOM 1396 N N . ALA A 1 176 ? -10.683 5.775 23.849 1.00 95.62 176 ALA A N 1
ATOM 1397 C CA . ALA A 1 176 ? -10.697 4.319 23.783 1.00 95.62 176 ALA A CA 1
ATOM 1398 C C . ALA A 1 176 ? -10.457 3.832 22.345 1.00 95.62 176 ALA A C 1
ATOM 1400 O O . ALA A 1 176 ? -9.666 2.909 22.129 1.00 95.62 176 ALA A O 1
ATOM 1401 N N . MET A 1 177 ? -11.067 4.514 21.373 1.00 95.31 177 MET A N 1
ATOM 1402 C CA . MET A 1 177 ? -10.925 4.246 19.945 1.00 95.31 177 MET A CA 1
ATOM 1403 C C . MET A 1 177 ? -9.489 4.478 19.476 1.00 95.31 177 MET A C 1
ATOM 1405 O O . MET A 1 177 ? -8.883 3.599 18.865 1.00 95.31 177 MET A O 1
ATOM 1409 N N . GLU A 1 178 ? -8.919 5.638 19.807 1.00 95.19 178 GLU A N 1
ATOM 1410 C CA . GLU A 1 178 ? -7.526 5.969 19.502 1.00 95.19 178 GLU A CA 1
ATOM 1411 C C . GLU A 1 178 ? -6.577 4.937 20.121 1.00 95.19 178 GLU A C 1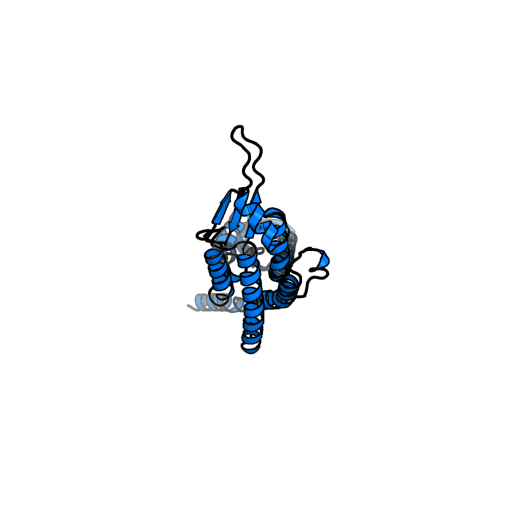
ATOM 1413 O O . GLU A 1 178 ? -5.669 4.428 19.466 1.00 95.19 178 GLU A O 1
ATOM 1418 N N . SER A 1 179 ? -6.837 4.549 21.370 1.00 94.81 179 SER A N 1
ATOM 1419 C CA . SER A 1 179 ? -6.057 3.537 22.074 1.00 94.81 179 SER A CA 1
ATOM 1420 C C . SER A 1 179 ? -6.127 2.163 21.393 1.00 94.81 179 SER A C 1
ATOM 1422 O O . SER A 1 179 ? -5.104 1.482 21.302 1.00 94.81 179 SER A O 1
ATOM 1424 N N . LEU A 1 180 ? -7.294 1.736 20.902 1.00 95.75 180 LEU A N 1
ATOM 1425 C CA . LEU A 1 180 ? -7.435 0.496 20.126 1.00 95.75 180 LEU A CA 1
ATOM 1426 C C . LEU A 1 180 ? -6.706 0.584 18.784 1.00 95.75 180 LEU A C 1
ATOM 1428 O O . LEU A 1 180 ? -5.935 -0.316 18.449 1.00 95.75 180 LEU A O 1
ATOM 1432 N N . SER A 1 181 ? -6.879 1.692 18.064 1.00 95.06 181 SER A N 1
ATOM 1433 C CA . SER A 1 181 ? -6.191 1.958 16.799 1.00 95.06 181 SER A CA 1
ATOM 1434 C C . SER A 1 181 ? -4.668 1.880 16.966 1.00 95.06 181 SER A C 1
ATOM 1436 O O . SER A 1 181 ? -3.998 1.126 16.259 1.00 95.06 181 SER A O 1
ATOM 1438 N N . ASN A 1 182 ? -4.119 2.537 17.991 1.00 94.81 182 ASN A N 1
ATOM 1439 C CA . ASN A 1 182 ? -2.693 2.501 18.326 1.00 94.81 182 ASN A CA 1
ATOM 1440 C C . ASN A 1 182 ? -2.202 1.109 18.752 1.00 94.81 182 ASN A C 1
ATOM 1442 O O . ASN A 1 182 ? -1.031 0.779 18.561 1.00 94.81 182 ASN A O 1
ATOM 1446 N N . ALA A 1 183 ? -3.078 0.268 19.304 1.00 94.88 183 ALA A N 1
ATOM 1447 C CA . ALA A 1 183 ? -2.729 -1.109 19.621 1.00 94.88 183 ALA A CA 1
ATOM 1448 C C . ALA A 1 183 ? -2.669 -1.998 18.373 1.00 94.88 183 ALA A C 1
ATOM 1450 O O . ALA A 1 183 ? -1.827 -2.886 18.327 1.00 94.88 183 ALA A O 1
ATOM 1451 N N . ILE A 1 184 ? -3.518 -1.770 17.369 1.00 94.88 184 ILE A N 1
ATOM 1452 C CA . ILE A 1 184 ? -3.646 -2.609 16.161 1.00 94.88 184 ILE A CA 1
ATOM 1453 C C . ILE A 1 184 ? -2.663 -2.184 15.061 1.00 94.88 184 ILE A C 1
ATOM 1455 O O . ILE A 1 184 ? -1.987 -3.025 14.466 1.00 94.88 184 ILE A O 1
ATOM 1459 N N . LYS A 1 185 ? -2.529 -0.875 14.824 1.00 92.06 185 LYS A N 1
ATOM 1460 C CA . LYS A 1 185 ? -1.742 -0.277 13.733 1.00 92.06 185 LYS A CA 1
ATOM 1461 C C . LYS A 1 185 ? -0.308 -0.817 13.584 1.00 92.06 185 LYS A C 1
ATOM 1463 O O . LYS A 1 185 ? 0.105 -1.021 12.439 1.00 92.06 185 LYS A O 1
ATOM 1468 N N . PRO A 1 186 ? 0.451 -1.126 14.658 1.00 92.44 186 PRO A N 1
ATOM 1469 C CA . PRO A 1 186 ? 1.803 -1.671 14.526 1.00 92.44 186 PRO A CA 1
ATOM 1470 C C . PRO A 1 186 ? 1.914 -2.972 13.717 1.00 92.44 186 PRO A C 1
ATOM 1472 O O . PRO A 1 186 ? 2.975 -3.223 13.148 1.00 92.44 186 PRO A O 1
ATOM 1475 N N . ALA A 1 187 ? 0.843 -3.768 13.613 1.00 90.81 187 ALA A N 1
ATOM 1476 C CA . ALA A 1 187 ? 0.830 -4.998 12.817 1.00 90.81 187 ALA A CA 1
ATOM 1477 C C . ALA A 1 187 ? 0.995 -4.739 11.310 1.00 90.81 187 ALA A C 1
ATOM 1479 O O . ALA A 1 187 ? 1.541 -5.573 10.595 1.00 90.81 187 ALA A O 1
ATOM 1480 N N . PHE A 1 188 ? 0.586 -3.568 10.825 1.00 89.19 188 PHE A N 1
ATOM 1481 C CA . PHE A 1 188 ? 0.542 -3.259 9.393 1.00 89.19 188 PHE A CA 1
ATOM 1482 C C . PHE A 1 188 ? 1.686 -2.338 8.943 1.00 89.19 188 PHE A C 1
ATOM 1484 O O . PHE A 1 188 ? 1.923 -2.167 7.749 1.00 89.19 188 PHE A O 1
ATOM 1491 N N . ILE A 1 189 ? 2.444 -1.764 9.886 1.00 87.31 189 ILE A N 1
ATOM 1492 C CA . ILE A 1 189 ? 3.543 -0.839 9.571 1.00 87.31 189 ILE A CA 1
ATOM 1493 C C . ILE A 1 189 ? 4.680 -1.514 8.796 1.00 87.31 189 ILE A C 1
ATOM 1495 O O . ILE A 1 189 ? 5.051 -0.960 7.766 1.00 87.31 189 ILE A O 1
ATOM 1499 N N . PRO A 1 190 ? 5.225 -2.681 9.202 1.00 83.25 190 PRO A N 1
ATOM 1500 C CA . PRO A 1 190 ? 6.363 -3.278 8.496 1.00 83.25 190 PRO A CA 1
ATOM 1501 C C . PRO A 1 190 ? 6.083 -3.535 7.016 1.00 83.25 190 PRO A C 1
ATOM 1503 O O . PRO A 1 190 ? 6.944 -3.295 6.177 1.00 83.25 190 PRO A O 1
ATOM 1506 N N . LEU A 1 191 ? 4.863 -3.967 6.699 1.00 77.75 191 LEU A N 1
ATOM 1507 C CA . LEU A 1 191 ? 4.405 -4.150 5.330 1.00 77.75 191 LEU A CA 1
ATOM 1508 C C . LEU A 1 191 ? 4.337 -2.820 4.581 1.00 77.75 191 LEU A C 1
ATOM 1510 O O . LEU A 1 191 ? 4.921 -2.706 3.511 1.00 77.75 191 LEU A O 1
ATOM 1514 N N . ASN A 1 192 ? 3.647 -1.820 5.134 1.00 75.94 192 ASN A N 1
ATOM 1515 C CA . ASN A 1 192 ? 3.524 -0.516 4.488 1.00 75.94 192 ASN A CA 1
ATOM 1516 C C . ASN A 1 192 ? 4.899 0.113 4.251 1.00 75.94 192 ASN A C 1
ATOM 1518 O O . ASN A 1 192 ? 5.153 0.640 3.176 1.00 75.94 192 ASN A O 1
ATOM 1522 N N . THR A 1 193 ? 5.814 0.004 5.215 1.00 78.44 193 THR A N 1
ATOM 1523 C CA . THR A 1 193 ? 7.198 0.458 5.065 1.00 78.44 193 THR A CA 1
ATOM 1524 C C . THR A 1 193 ? 7.937 -0.325 3.985 1.00 78.44 193 THR A C 1
ATOM 1526 O O . THR A 1 193 ? 8.609 0.293 3.170 1.00 78.44 193 THR A O 1
ATOM 1529 N N . ALA A 1 194 ? 7.803 -1.653 3.935 1.00 73.12 194 ALA A N 1
ATOM 1530 C CA . ALA A 1 194 ? 8.447 -2.466 2.906 1.00 73.12 194 ALA A CA 1
ATOM 1531 C C . ALA A 1 194 ? 7.906 -2.145 1.503 1.00 73.12 194 ALA A C 1
ATOM 1533 O O . ALA A 1 194 ? 8.687 -1.981 0.570 1.00 73.12 194 ALA A O 1
ATOM 1534 N N . LEU A 1 195 ? 6.586 -1.993 1.359 1.00 69.75 195 LEU A N 1
ATOM 1535 C CA . LEU A 1 195 ? 5.945 -1.597 0.105 1.00 69.75 195 LEU A CA 1
ATOM 1536 C C . LEU A 1 195 ? 6.381 -0.196 -0.333 1.00 69.75 195 LEU A C 1
ATOM 1538 O O . LEU A 1 195 ? 6.705 -0.008 -1.501 1.00 69.75 195 LEU A O 1
ATOM 1542 N N . LEU A 1 196 ? 6.414 0.772 0.587 1.00 71.50 196 LEU A N 1
ATOM 1543 C CA . LEU A 1 196 ? 6.869 2.133 0.301 1.00 71.50 196 LEU A CA 1
ATOM 1544 C C . LEU A 1 196 ? 8.349 2.160 -0.092 1.00 71.50 196 LEU A C 1
ATOM 1546 O O . LEU A 1 196 ? 8.661 2.676 -1.154 1.00 71.50 196 LEU A O 1
ATOM 1550 N N . ASP A 1 197 ? 9.239 1.534 0.682 1.00 72.81 197 ASP A N 1
ATOM 1551 C CA . ASP A 1 197 ? 10.680 1.492 0.389 1.00 72.81 197 ASP A CA 1
ATOM 1552 C C . ASP A 1 197 ? 10.977 0.789 -0.945 1.00 72.81 197 ASP A C 1
ATOM 1554 O O . ASP A 1 197 ? 11.796 1.248 -1.742 1.00 72.81 197 ASP A O 1
ATOM 1558 N N . HIS A 1 198 ? 10.277 -0.307 -1.240 1.00 69.12 198 HIS A N 1
ATOM 1559 C CA . HIS A 1 198 ? 10.418 -0.988 -2.523 1.00 69.12 198 HIS A CA 1
ATOM 1560 C C . HIS A 1 198 ? 9.882 -0.149 -3.685 1.00 69.12 198 HIS A C 1
ATOM 1562 O O . HIS A 1 198 ? 10.530 -0.071 -4.730 1.00 69.12 198 HIS A O 1
ATOM 1568 N N . ASN A 1 199 ? 8.727 0.499 -3.516 1.00 68.62 199 ASN A N 1
ATOM 1569 C CA . ASN A 1 199 ? 8.183 1.399 -4.529 1.00 68.62 199 ASN A CA 1
ATOM 1570 C C . ASN A 1 199 ? 9.105 2.599 -4.760 1.00 68.62 199 ASN A C 1
ATOM 1572 O O . ASN A 1 199 ? 9.357 2.935 -5.914 1.00 68.62 199 ASN A O 1
ATOM 1576 N N . ASP A 1 200 ? 9.662 3.189 -3.705 1.00 70.38 200 ASP A N 1
ATOM 1577 C CA . ASP A 1 200 ? 10.603 4.306 -3.786 1.00 70.38 200 ASP A CA 1
ATOM 1578 C C . ASP A 1 200 ? 11.866 3.904 -4.552 1.00 70.38 200 ASP A C 1
ATOM 1580 O O . ASP A 1 200 ? 12.250 4.579 -5.509 1.00 70.38 200 ASP A O 1
ATOM 1584 N N . LYS A 1 201 ? 12.465 2.754 -4.222 1.00 75.19 201 LYS A N 1
ATOM 1585 C CA . LYS A 1 201 ? 13.633 2.228 -4.946 1.00 75.19 201 LYS A CA 1
ATOM 1586 C C . LYS A 1 201 ? 13.316 1.885 -6.398 1.00 75.19 201 LYS A C 1
ATOM 1588 O O . LYS A 1 201 ? 14.125 2.145 -7.289 1.00 75.19 201 LYS A O 1
ATOM 1593 N N . HIS A 1 202 ? 12.141 1.316 -6.667 1.00 73.81 202 HIS A N 1
ATOM 1594 C CA . HIS A 1 202 ? 11.714 1.016 -8.031 1.00 73.81 202 HIS A CA 1
ATOM 1595 C C . HIS A 1 202 ? 11.502 2.296 -8.850 1.00 73.81 202 HIS A C 1
ATOM 1597 O O . HIS A 1 202 ? 11.950 2.381 -9.993 1.00 73.81 202 HIS A O 1
ATOM 1603 N N . LEU A 1 203 ? 10.882 3.318 -8.257 1.00 72.94 203 LEU A N 1
ATOM 1604 C CA . LEU A 1 203 ? 10.717 4.641 -8.857 1.00 72.94 203 LEU A CA 1
ATOM 1605 C C . LEU A 1 203 ? 12.062 5.323 -9.107 1.00 72.94 203 LEU A C 1
ATOM 1607 O O . LEU A 1 203 ? 12.260 5.910 -10.172 1.00 72.94 203 LEU A O 1
ATOM 1611 N N . GLU A 1 204 ? 12.997 5.234 -8.162 1.00 78.56 204 GLU A N 1
ATOM 1612 C CA . GLU A 1 204 ? 14.350 5.764 -8.313 1.00 78.56 204 GLU A CA 1
ATOM 1613 C C . GLU A 1 204 ? 15.097 5.060 -9.452 1.00 78.56 204 GLU A C 1
ATOM 1615 O O . GLU A 1 204 ? 15.693 5.729 -10.300 1.00 78.56 204 GLU A O 1
ATOM 1620 N N . SER A 1 205 ? 14.983 3.732 -9.542 1.00 83.19 205 SER A N 1
ATOM 1621 C CA . SER A 1 205 ? 15.530 2.937 -10.644 1.00 83.19 205 SER A CA 1
ATOM 1622 C C . SER A 1 205 ? 14.929 3.344 -11.994 1.00 83.19 205 SER A C 1
ATOM 1624 O O . SER A 1 205 ? 15.671 3.664 -12.923 1.00 83.19 205 SER A O 1
ATOM 1626 N N . ILE A 1 206 ? 13.597 3.445 -12.097 1.00 84.06 206 ILE A N 1
ATOM 1627 C CA . ILE A 1 206 ? 12.905 3.903 -13.313 1.00 84.06 206 ILE A CA 1
ATOM 1628 C C . ILE A 1 206 ? 13.358 5.314 -13.699 1.00 84.06 206 ILE A C 1
ATOM 1630 O O . ILE A 1 206 ? 13.613 5.590 -14.873 1.00 84.06 206 ILE A O 1
ATOM 1634 N N . ARG A 1 207 ? 13.489 6.219 -12.726 1.00 82.06 207 ARG A N 1
ATOM 1635 C CA . ARG A 1 207 ? 13.960 7.589 -12.951 1.00 82.06 207 ARG A CA 1
ATOM 1636 C C . ARG A 1 207 ? 15.400 7.613 -13.460 1.00 82.06 207 ARG A C 1
ATOM 1638 O O . ARG A 1 207 ? 15.697 8.369 -14.386 1.00 82.06 207 ARG A O 1
ATOM 1645 N N . ALA A 1 208 ? 16.287 6.814 -12.872 1.00 88.50 208 ALA A N 1
ATOM 1646 C CA . ALA A 1 208 ? 17.674 6.686 -13.308 1.00 88.50 208 ALA A CA 1
ATOM 1647 C C . ALA A 1 208 ? 17.764 6.112 -14.732 1.00 88.50 208 ALA A C 1
ATOM 1649 O O . ALA A 1 208 ? 18.538 6.610 -15.556 1.00 88.50 208 ALA A O 1
ATOM 1650 N N . ASP A 1 209 ? 16.920 5.132 -15.049 1.00 89.69 209 ASP A N 1
ATOM 1651 C CA . ASP A 1 209 ? 16.800 4.557 -16.384 1.00 89.69 209 ASP A CA 1
ATOM 1652 C C . ASP A 1 209 ? 16.333 5.602 -17.408 1.00 89.69 209 ASP A C 1
ATOM 1654 O O . ASP A 1 209 ? 16.960 5.749 -18.457 1.00 89.69 209 ASP A O 1
ATOM 1658 N N . TRP A 1 210 ? 15.290 6.381 -17.101 1.00 91.31 210 TRP A N 1
ATOM 1659 C CA . TRP A 1 210 ? 14.813 7.466 -17.968 1.00 91.31 210 TRP A CA 1
ATOM 1660 C C . TRP A 1 210 ? 15.852 8.570 -18.157 1.00 91.31 210 TRP A C 1
ATOM 1662 O O . TRP A 1 210 ? 16.022 9.058 -19.272 1.00 91.31 210 TRP A O 1
ATOM 1672 N N . LYS A 1 211 ? 16.587 8.937 -17.103 1.00 90.88 211 LYS A N 1
ATOM 1673 C CA . LYS A 1 211 ? 17.701 9.885 -17.213 1.00 90.88 211 LYS A CA 1
ATOM 1674 C C . LYS A 1 211 ? 18.780 9.354 -18.158 1.00 90.88 211 LYS A C 1
ATOM 1676 O O . LYS A 1 211 ? 19.181 10.046 -19.085 1.00 90.88 211 LYS A O 1
ATOM 1681 N N . THR A 1 212 ? 19.181 8.098 -17.976 1.00 91.44 212 THR A N 1
ATOM 1682 C CA . THR A 1 212 ? 20.174 7.447 -18.839 1.00 91.44 212 THR A CA 1
ATOM 1683 C C . THR A 1 212 ? 19.685 7.352 -20.283 1.00 91.44 212 THR A C 1
ATOM 1685 O O . THR A 1 212 ? 20.473 7.529 -21.207 1.00 91.44 212 THR A O 1
ATOM 1688 N N . PHE A 1 213 ? 18.393 7.095 -20.494 1.00 93.62 213 PHE A N 1
ATOM 1689 C CA . PHE A 1 213 ? 17.786 7.102 -21.819 1.00 93.62 213 PHE A CA 1
ATOM 1690 C C . PHE A 1 213 ? 17.864 8.488 -22.458 1.00 93.62 213 PHE A C 1
ATOM 1692 O O . PHE A 1 213 ? 18.336 8.599 -23.579 1.00 93.62 213 PHE A O 1
ATOM 1699 N N . ILE A 1 214 ? 17.486 9.550 -21.749 1.00 89.94 214 ILE A N 1
ATOM 1700 C CA . ILE A 1 214 ? 17.584 10.922 -22.270 1.00 89.94 214 ILE A CA 1
ATOM 1701 C C . ILE A 1 214 ? 19.037 11.276 -22.628 1.00 89.94 214 ILE A C 1
ATOM 1703 O O . ILE A 1 214 ? 19.274 11.890 -23.665 1.00 89.94 214 ILE A O 1
ATOM 1707 N N . ASP A 1 215 ? 19.999 10.850 -21.807 1.00 90.56 215 ASP A N 1
ATOM 1708 C CA . ASP A 1 215 ? 21.415 11.176 -21.995 1.00 90.56 215 ASP A CA 1
ATOM 1709 C C . ASP A 1 215 ? 22.085 10.357 -23.116 1.00 90.56 215 ASP A C 1
ATOM 1711 O O . ASP A 1 215 ? 22.975 10.858 -23.803 1.00 90.56 215 ASP A O 1
ATOM 1715 N N . LYS A 1 216 ? 21.707 9.081 -23.289 1.00 90.06 216 LYS A N 1
ATOM 1716 C CA . LYS A 1 216 ? 22.418 8.132 -24.171 1.00 90.06 216 LYS A CA 1
ATOM 1717 C C . LYS A 1 216 ? 21.640 7.692 -25.403 1.00 90.06 216 LYS A C 1
ATOM 1719 O O . LYS A 1 216 ? 22.241 7.179 -26.349 1.00 90.06 216 LYS A O 1
ATOM 1724 N N . ALA A 1 217 ? 20.317 7.786 -25.387 1.00 93.50 217 ALA A N 1
ATOM 1725 C CA . ALA A 1 217 ? 19.514 7.324 -26.503 1.00 93.50 217 ALA A CA 1
ATOM 1726 C C . ALA A 1 217 ? 19.680 8.256 -27.706 1.00 93.50 217 ALA A C 1
ATOM 1728 O O . ALA A 1 217 ? 19.979 9.444 -27.578 1.00 93.50 217 ALA A O 1
ATOM 1729 N N . ARG A 1 218 ? 19.492 7.715 -28.913 1.00 92.44 218 ARG A N 1
ATOM 1730 C CA . ARG A 1 218 ? 19.524 8.559 -30.109 1.00 92.44 218 ARG A CA 1
ATOM 1731 C C . ARG A 1 218 ? 18.292 9.454 -30.103 1.00 92.44 218 ARG A C 1
ATOM 1733 O O . ARG A 1 218 ? 17.212 9.012 -29.713 1.00 92.44 218 ARG A O 1
ATOM 1740 N N . TYR A 1 219 ? 18.445 10.678 -30.594 1.00 91.06 219 TYR A N 1
ATOM 1741 C CA . TYR A 1 219 ? 17.317 11.577 -30.812 1.00 91.06 219 TYR A CA 1
ATOM 1742 C C . TYR A 1 219 ? 16.231 10.896 -31.664 1.00 91.06 219 TYR A C 1
ATOM 1744 O O . TYR A 1 219 ? 16.538 10.241 -32.668 1.00 91.06 219 TYR A O 1
ATOM 1752 N N . GLN A 1 220 ? 14.973 11.058 -31.251 1.00 93.56 220 GLN A N 1
ATOM 1753 C CA . GLN A 1 220 ? 13.797 10.498 -31.911 1.00 93.56 220 GLN A CA 1
ATOM 1754 C C . GLN A 1 220 ? 12.885 11.612 -32.406 1.00 93.56 220 GLN A C 1
ATOM 1756 O O . GLN A 1 220 ? 12.586 12.562 -31.684 1.00 93.56 220 GLN A O 1
ATOM 1761 N N . THR A 1 221 ? 12.408 11.459 -33.635 1.00 95.06 221 THR A N 1
ATOM 1762 C CA . THR A 1 221 ? 11.301 12.252 -34.163 1.00 95.06 221 THR A CA 1
ATOM 1763 C C . THR A 1 221 ? 9.968 11.748 -33.588 1.00 95.06 221 THR A C 1
ATOM 1765 O O . THR A 1 221 ? 9.893 10.620 -33.093 1.00 95.06 221 THR A O 1
ATOM 1768 N N . PRO A 1 222 ? 8.873 12.525 -33.679 1.00 95.75 222 PRO A N 1
ATOM 1769 C CA . PRO A 1 222 ? 7.553 12.048 -33.264 1.00 95.75 222 PRO A CA 1
ATOM 1770 C C . PRO A 1 222 ? 7.120 10.746 -33.955 1.00 95.75 222 PRO A C 1
ATOM 1772 O O . PRO A 1 222 ? 6.460 9.915 -33.333 1.00 95.75 222 PRO A O 1
ATOM 1775 N N . LEU A 1 223 ? 7.522 10.540 -35.216 1.00 95.56 223 LEU A N 1
ATOM 1776 C CA . LEU A 1 223 ? 7.241 9.306 -35.948 1.00 95.56 223 LEU A CA 1
ATOM 1777 C C . LEU A 1 223 ? 8.002 8.115 -35.351 1.00 95.56 223 LEU A C 1
ATOM 1779 O O . LEU A 1 223 ? 7.410 7.060 -35.139 1.00 95.56 223 LEU A O 1
ATOM 1783 N N . ASP A 1 224 ? 9.276 8.301 -35.007 1.00 96.62 224 ASP A N 1
ATOM 1784 C CA . ASP A 1 224 ? 10.098 7.274 -34.355 1.00 96.62 224 ASP A CA 1
ATOM 1785 C C . ASP A 1 224 ? 9.511 6.868 -32.999 1.00 96.62 224 ASP A C 1
ATOM 1787 O O . ASP A 1 224 ? 9.443 5.680 -32.671 1.00 96.62 224 ASP A O 1
ATOM 1791 N N . VAL A 1 225 ? 9.053 7.853 -32.216 1.00 95.44 225 VAL A N 1
ATOM 1792 C CA . VAL A 1 225 ? 8.371 7.614 -30.937 1.00 95.44 225 VAL A CA 1
ATOM 1793 C C . VAL A 1 225 ? 7.099 6.808 -31.170 1.00 95.44 225 VAL A C 1
ATOM 1795 O O . VAL A 1 225 ? 6.931 5.766 -30.544 1.00 95.44 225 VAL A O 1
ATOM 1798 N N . TRP A 1 226 ? 6.245 7.231 -32.107 1.00 96.69 226 TRP A N 1
ATOM 1799 C CA . TRP A 1 226 ? 5.002 6.526 -32.420 1.00 96.69 226 TRP A CA 1
ATOM 1800 C C . TRP A 1 226 ? 5.254 5.069 -32.827 1.00 96.69 226 TRP A C 1
ATOM 1802 O O . TRP A 1 226 ? 4.662 4.167 -32.235 1.00 96.69 226 TRP A O 1
ATOM 1812 N N . VAL A 1 227 ? 6.176 4.818 -33.764 1.00 97.25 227 VAL A N 1
ATOM 1813 C CA . VAL A 1 227 ? 6.528 3.453 -34.192 1.00 97.25 227 VAL A CA 1
ATOM 1814 C C . VAL A 1 227 ? 7.076 2.638 -33.023 1.00 97.25 227 VAL A C 1
ATOM 1816 O O . VAL A 1 227 ? 6.655 1.502 -32.817 1.00 97.25 227 VAL A O 1
ATOM 1819 N N . THR A 1 228 ? 7.984 3.210 -32.227 1.00 96.19 228 THR A N 1
ATOM 1820 C CA . THR A 1 228 ? 8.561 2.527 -31.059 1.00 96.19 228 THR A CA 1
ATOM 1821 C C . THR A 1 228 ? 7.474 2.138 -30.058 1.00 96.19 228 THR A C 1
ATOM 1823 O O . THR A 1 228 ? 7.468 1.007 -29.576 1.00 96.19 228 THR A O 1
ATOM 1826 N N . THR A 1 229 ? 6.533 3.041 -29.772 1.00 94.69 229 THR A N 1
ATOM 1827 C CA . THR A 1 229 ? 5.413 2.790 -28.859 1.00 94.69 229 THR A CA 1
ATOM 1828 C C . THR A 1 229 ? 4.482 1.704 -29.385 1.00 94.69 229 THR A C 1
ATOM 1830 O O . THR A 1 229 ? 4.098 0.834 -28.612 1.00 94.69 229 THR A O 1
ATOM 1833 N N . GLN A 1 230 ? 4.151 1.709 -30.681 1.00 96.62 230 GLN A N 1
ATOM 1834 C CA . GLN A 1 230 ? 3.316 0.663 -31.284 1.00 96.62 230 GLN A CA 1
ATOM 1835 C C . GLN A 1 230 ? 4.000 -0.710 -31.227 1.00 96.62 230 GLN A C 1
ATOM 1837 O O . GLN A 1 230 ? 3.386 -1.694 -30.829 1.00 96.62 230 GLN A O 1
ATOM 1842 N N . LEU A 1 231 ? 5.294 -0.781 -31.556 1.00 95.81 231 LEU A N 1
ATOM 1843 C CA . LEU A 1 231 ? 6.053 -2.038 -31.540 1.00 95.81 231 LEU A CA 1
ATOM 1844 C C . LEU A 1 231 ? 6.329 -2.568 -30.124 1.00 95.81 231 LEU A C 1
ATOM 1846 O O . LEU A 1 231 ? 6.644 -3.744 -29.962 1.00 95.81 231 LEU A O 1
ATOM 1850 N N . GLN A 1 232 ? 6.224 -1.715 -29.103 1.00 95.44 232 GLN A N 1
ATOM 1851 C CA . GLN A 1 232 ? 6.408 -2.066 -27.692 1.00 95.44 232 GLN A CA 1
ATOM 1852 C C . GLN A 1 232 ? 5.129 -1.842 -26.872 1.00 95.44 232 GLN A C 1
ATOM 1854 O O . GLN A 1 232 ? 5.199 -1.571 -25.673 1.00 95.44 232 GLN A O 1
ATOM 1859 N N . GLN A 1 233 ? 3.954 -1.980 -27.493 1.00 93.25 233 GLN A N 1
ATOM 1860 C CA . GLN A 1 233 ? 2.672 -1.765 -26.820 1.00 93.25 233 GLN A CA 1
ATOM 1861 C C . GLN A 1 233 ? 2.493 -2.685 -25.605 1.00 93.25 233 GLN A C 1
ATOM 1863 O O . GLN A 1 233 ? 2.047 -2.214 -24.565 1.00 93.25 233 GLN A O 1
ATOM 1868 N N . ASP A 1 234 ? 2.906 -3.951 -25.685 1.00 90.69 234 ASP A N 1
ATOM 1869 C CA . ASP A 1 234 ? 2.814 -4.893 -24.557 1.00 90.69 234 ASP A CA 1
ATOM 1870 C C . ASP A 1 234 ? 3.733 -4.510 -23.390 1.00 90.69 234 ASP A C 1
ATOM 1872 O O . ASP A 1 234 ? 3.422 -4.766 -22.228 1.00 90.69 234 ASP A O 1
ATOM 1876 N N . TYR A 1 235 ? 4.871 -3.873 -23.683 1.00 88.75 235 TYR A N 1
ATOM 1877 C CA . TYR A 1 235 ? 5.773 -3.352 -22.660 1.00 88.75 235 TYR A CA 1
ATOM 1878 C C . TYR A 1 235 ? 5.168 -2.125 -21.972 1.00 88.75 235 TYR A C 1
ATOM 1880 O O . TYR A 1 235 ? 5.152 -2.056 -20.747 1.00 88.75 235 TYR A O 1
ATOM 1888 N N . PHE A 1 236 ? 4.615 -1.187 -22.743 1.00 87.75 236 PHE A N 1
ATOM 1889 C CA . PHE A 1 236 ? 4.002 0.029 -22.203 1.00 87.75 236 PHE A CA 1
ATOM 1890 C C . PHE A 1 236 ? 2.599 -0.178 -21.617 1.00 87.75 236 PHE A C 1
ATOM 1892 O O . PHE A 1 236 ? 2.159 0.620 -20.797 1.00 87.75 236 PHE A O 1
ATOM 1899 N N . GLY A 1 237 ? 1.901 -1.242 -22.009 1.00 78.94 237 GLY A N 1
ATOM 1900 C CA . GLY A 1 237 ? 0.556 -1.587 -21.546 1.00 78.94 237 GLY A CA 1
ATOM 1901 C C . GLY A 1 237 ? 0.521 -2.344 -20.218 1.00 78.94 237 GLY A C 1
ATOM 1902 O O . GLY A 1 237 ? -0.548 -2.777 -19.786 1.00 78.94 237 GLY A O 1
ATOM 1903 N N . GLN A 1 238 ? 1.670 -2.544 -19.568 1.00 74.19 238 GLN A N 1
ATOM 1904 C CA . GLN A 1 238 ? 1.734 -3.230 -18.281 1.00 74.19 238 GLN A CA 1
ATOM 1905 C C . GLN A 1 238 ? 1.039 -2.407 -17.189 1.00 74.19 238 GLN A C 1
ATOM 1907 O O . GLN A 1 238 ? 1.108 -1.183 -17.163 1.00 74.19 238 GLN A O 1
ATOM 1912 N N . LYS A 1 239 ? 0.418 -3.089 -16.220 1.00 66.12 239 LYS A N 1
ATOM 1913 C CA . LYS A 1 239 ? -0.261 -2.460 -15.067 1.00 66.12 239 LYS A CA 1
ATOM 1914 C C . LYS A 1 239 ? 0.698 -1.851 -14.028 1.00 66.12 239 LYS A C 1
ATOM 1916 O O . LYS A 1 239 ? 0.267 -1.490 -12.938 1.00 66.12 239 LYS A O 1
ATOM 1921 N N . LYS A 1 240 ? 1.992 -1.777 -14.336 1.00 71.06 240 LYS A N 1
ATOM 1922 C CA . LYS A 1 240 ? 3.035 -1.216 -13.473 1.00 71.06 240 LYS A CA 1
ATOM 1923 C C . LYS A 1 240 ? 3.703 -0.045 -14.172 1.00 71.06 240 LYS A C 1
ATOM 1925 O O . LYS A 1 240 ? 3.671 0.053 -15.396 1.00 71.06 240 LYS A O 1
ATOM 1930 N N . LEU A 1 241 ? 4.338 0.820 -13.390 1.00 73.62 241 LEU A N 1
ATOM 1931 C CA . LEU A 1 241 ? 5.220 1.834 -13.949 1.00 73.62 241 LEU A CA 1
ATOM 1932 C C . LEU A 1 241 ? 6.362 1.140 -14.692 1.00 73.62 241 LEU A C 1
ATOM 1934 O O . LEU A 1 241 ? 6.952 0.182 -14.194 1.00 73.62 241 LEU A O 1
ATOM 1938 N N . VAL A 1 242 ? 6.644 1.612 -15.901 1.00 86.31 242 VAL A N 1
ATOM 1939 C CA . VAL A 1 242 ? 7.697 1.060 -16.751 1.00 86.31 242 VAL A CA 1
ATOM 1940 C C . VAL A 1 242 ? 8.742 2.115 -17.069 1.00 86.31 242 VAL A C 1
ATOM 1942 O O . VAL A 1 242 ? 8.475 3.320 -17.116 1.00 86.31 242 VAL A O 1
ATOM 1945 N N . GLY A 1 243 ? 9.965 1.638 -17.268 1.00 89.94 243 GLY A N 1
ATOM 1946 C CA . GLY A 1 243 ? 11.080 2.455 -17.711 1.00 89.94 243 GLY A CA 1
ATOM 1947 C C . GLY A 1 243 ? 10.971 2.871 -19.186 1.00 89.94 243 GLY A C 1
ATOM 1948 O O . GLY A 1 243 ? 9.982 2.566 -19.859 1.00 89.94 243 GLY A O 1
ATOM 1949 N N . PRO A 1 244 ? 12.015 3.520 -19.722 1.00 94.00 244 PRO A N 1
ATOM 1950 C CA . PRO A 1 244 ? 12.149 3.813 -21.150 1.00 94.00 244 PRO A CA 1
ATOM 1951 C C . PRO A 1 244 ? 12.017 2.553 -22.025 1.00 94.00 244 PRO A C 1
ATOM 1953 O O . PRO A 1 244 ? 12.158 1.433 -21.522 1.00 94.00 244 PRO A O 1
ATOM 1956 N N . PRO A 1 245 ? 11.763 2.705 -23.341 1.00 95.12 245 PRO A N 1
ATOM 1957 C CA . PRO A 1 245 ? 11.684 1.564 -24.251 1.00 95.12 245 PRO A CA 1
ATOM 1958 C C . PRO A 1 245 ? 12.981 0.748 -24.228 1.00 95.12 245 PRO A C 1
ATOM 1960 O O . PRO A 1 245 ? 14.072 1.300 -24.087 1.00 95.12 245 PRO A O 1
ATOM 1963 N N . GLN A 1 246 ? 12.889 -0.566 -24.425 1.00 93.81 246 GLN A N 1
ATOM 1964 C CA . GLN A 1 246 ? 14.059 -1.458 -24.408 1.00 93.81 246 GLN A CA 1
ATOM 1965 C C . GLN A 1 246 ? 14.996 -1.215 -25.608 1.00 93.81 246 GLN A C 1
ATOM 1967 O O . GLN A 1 246 ? 16.201 -1.460 -25.543 1.00 93.81 246 GLN A O 1
ATOM 1972 N N . TRP A 1 247 ? 14.440 -0.705 -26.704 1.00 95.94 247 TRP A N 1
ATOM 1973 C CA . TRP A 1 247 ? 15.129 -0.325 -27.936 1.00 95.94 247 TRP A CA 1
ATOM 1974 C C . TRP A 1 247 ? 14.332 0.772 -28.655 1.00 95.94 247 TRP A C 1
ATOM 1976 O O . TRP A 1 247 ? 13.155 0.971 -28.373 1.00 95.94 247 TRP A O 1
ATOM 1986 N N . GLN A 1 248 ? 14.960 1.505 -29.568 1.00 97.06 248 GLN A N 1
ATOM 1987 C CA . GLN A 1 248 ? 14.319 2.572 -30.343 1.00 97.06 248 GLN A CA 1
ATOM 1988 C C . GLN A 1 248 ? 14.134 2.119 -31.787 1.00 97.06 248 GLN A C 1
ATOM 1990 O O . GLN A 1 248 ? 15.087 1.613 -32.378 1.00 97.06 248 GLN A O 1
ATOM 1995 N N . ALA A 1 249 ? 12.942 2.314 -32.343 1.00 97.38 249 ALA A N 1
ATOM 1996 C CA . ALA A 1 249 ? 12.678 2.174 -33.769 1.00 97.38 249 ALA A CA 1
ATOM 1997 C C . ALA A 1 249 ? 12.849 3.532 -34.457 1.00 97.38 249 ALA A C 1
ATOM 1999 O O . ALA A 1 249 ? 12.453 4.555 -33.895 1.00 97.38 249 ALA A O 1
ATOM 2000 N N . PHE A 1 250 ? 13.384 3.534 -35.674 1.00 97.25 250 PHE A N 1
ATOM 2001 C CA . PHE A 1 250 ? 13.420 4.709 -36.542 1.00 97.25 250 PHE A CA 1
ATOM 2002 C C . PHE A 1 250 ? 12.712 4.406 -37.850 1.00 97.25 250 PHE A C 1
ATOM 2004 O O . PHE A 1 250 ? 12.882 3.316 -38.404 1.00 97.25 250 PHE A O 1
ATOM 2011 N N . LEU A 1 251 ? 11.927 5.362 -38.334 1.00 97.12 251 LEU A N 1
ATOM 2012 C CA . LEU A 1 251 ? 11.180 5.234 -39.579 1.00 97.12 251 LEU A CA 1
ATOM 2013 C C . LEU A 1 251 ? 11.216 6.566 -40.325 1.00 97.12 251 LEU A C 1
ATOM 2015 O O . LEU A 1 251 ? 10.816 7.587 -39.776 1.00 97.12 251 LEU A O 1
ATOM 2019 N N . LEU A 1 252 ? 11.652 6.541 -41.588 1.00 96.50 252 LEU A N 1
ATOM 2020 C CA . LEU A 1 252 ? 11.687 7.716 -42.473 1.00 96.50 252 LEU A CA 1
ATOM 2021 C C . LEU A 1 252 ? 12.389 8.935 -41.845 1.00 96.50 252 LEU A C 1
ATOM 2023 O O . LEU A 1 252 ? 11.906 10.066 -41.931 1.00 96.50 252 LEU A O 1
ATOM 2027 N N . ARG A 1 253 ? 13.534 8.711 -41.195 1.00 94.88 253 ARG A N 1
ATOM 2028 C CA . ARG A 1 253 ? 14.253 9.758 -40.470 1.00 94.88 253 ARG A CA 1
ATOM 2029 C C . ARG A 1 253 ? 15.228 10.501 -41.392 1.00 94.88 253 ARG A C 1
ATOM 2031 O O . ARG A 1 253 ? 16.189 9.886 -41.859 1.00 94.88 253 ARG A O 1
ATOM 2038 N N . PRO A 1 254 ? 15.054 11.815 -41.613 1.00 93.81 254 PRO A N 1
ATOM 2039 C CA . PRO A 1 254 ? 16.047 12.610 -42.320 1.00 93.81 254 PRO A CA 1
ATOM 2040 C C . PRO A 1 254 ? 17.275 12.852 -41.433 1.00 93.81 254 PRO A C 1
ATOM 2042 O O . PRO A 1 254 ? 17.154 13.093 -40.228 1.00 93.81 254 PRO A O 1
ATOM 2045 N N . SER A 1 255 ? 18.462 12.818 -42.027 1.00 91.25 255 SER A N 1
ATOM 2046 C CA . SER A 1 255 ? 19.722 13.138 -41.362 1.00 91.25 255 SER A CA 1
ATOM 2047 C C . SER A 1 255 ? 20.696 13.834 -42.309 1.00 91.25 255 SER A C 1
ATOM 2049 O O . SER A 1 255 ? 20.548 13.812 -43.530 1.00 91.25 255 SER A O 1
ATOM 2051 N N . ILE A 1 256 ? 21.691 14.491 -41.720 1.00 90.81 256 ILE A N 1
ATOM 2052 C CA . ILE A 1 256 ? 22.823 15.071 -42.437 1.00 90.81 256 ILE A CA 1
ATOM 2053 C C . ILE A 1 256 ? 24.011 14.143 -42.201 1.00 90.81 256 ILE A C 1
ATOM 2055 O O . ILE A 1 256 ? 24.284 13.779 -41.054 1.00 90.81 256 ILE A O 1
ATOM 2059 N N . VAL A 1 257 ? 24.697 13.753 -43.271 1.00 90.00 257 VAL A N 1
ATOM 2060 C CA . VAL A 1 257 ? 25.872 12.878 -43.212 1.00 90.00 257 VAL A CA 1
ATOM 2061 C C . VAL A 1 257 ? 27.065 13.556 -43.875 1.00 90.00 257 VAL A C 1
ATOM 2063 O O . VAL A 1 257 ? 26.905 14.299 -44.841 1.00 90.00 257 VAL A O 1
ATOM 2066 N N . PHE A 1 258 ? 28.256 13.309 -43.334 1.00 88.88 258 PHE A N 1
ATOM 2067 C CA . PHE A 1 258 ? 29.513 13.667 -43.983 1.00 88.88 258 PHE A CA 1
ATOM 2068 C C . PHE A 1 258 ? 29.995 12.454 -44.764 1.00 88.88 258 PHE A C 1
ATOM 2070 O O . PHE A 1 258 ? 30.192 11.383 -44.187 1.00 88.88 258 PHE A O 1
ATOM 2077 N N . GLU A 1 259 ? 30.152 12.621 -46.066 1.00 84.00 259 GLU A N 1
ATOM 2078 C CA . GLU A 1 259 ? 30.640 11.581 -46.959 1.00 84.00 259 GLU A CA 1
ATOM 2079 C C . GLU A 1 259 ? 32.053 11.928 -47.403 1.00 84.00 259 GLU A C 1
ATOM 2081 O O . GLU A 1 259 ? 32.319 13.060 -47.808 1.00 84.00 259 GLU A O 1
ATOM 2086 N N . HIS A 1 260 ? 32.944 10.941 -47.349 1.00 83.62 260 HIS A N 1
ATOM 2087 C CA . HIS A 1 260 ? 34.262 11.035 -47.957 1.00 83.62 260 HIS A CA 1
ATOM 2088 C C . HIS A 1 260 ? 34.205 10.381 -49.334 1.00 83.62 260 HIS A C 1
ATOM 2090 O O . HIS A 1 260 ? 33.899 9.191 -49.442 1.00 83.62 260 HIS A O 1
ATOM 2096 N N . ILE A 1 261 ? 34.484 11.152 -50.379 1.00 78.25 261 ILE A N 1
ATOM 2097 C CA . ILE A 1 261 ? 34.417 10.682 -51.762 1.00 78.25 261 ILE A CA 1
ATOM 2098 C C . ILE A 1 261 ? 35.829 10.561 -52.305 1.00 78.25 261 ILE A C 1
ATOM 2100 O O . ILE A 1 261 ? 36.626 11.500 -52.230 1.00 78.25 261 ILE A O 1
ATOM 2104 N N . HIS A 1 262 ? 36.115 9.391 -52.862 1.00 76.31 262 HIS A N 1
ATOM 2105 C CA . HIS A 1 262 ? 37.363 9.113 -53.548 1.00 76.31 262 HIS A CA 1
ATOM 2106 C C . HIS A 1 262 ? 37.225 9.391 -55.048 1.00 76.31 262 HIS A C 1
ATOM 2108 O O . HIS A 1 262 ? 36.145 9.228 -55.607 1.00 76.31 262 HIS A O 1
ATOM 2114 N N . GLU A 1 263 ? 38.332 9.776 -55.687 1.00 70.25 263 GLU A N 1
ATOM 2115 C CA . GLU A 1 263 ? 38.469 9.799 -57.156 1.00 70.25 263 GLU A CA 1
ATOM 2116 C C . GLU A 1 263 ? 37.596 10.824 -57.914 1.00 70.25 263 GLU A C 1
ATOM 2118 O O . GLU A 1 263 ? 37.287 10.623 -59.085 1.00 70.25 263 GLU A O 1
ATOM 2123 N N . LEU A 1 264 ? 37.248 11.966 -57.306 1.00 70.81 264 LEU A N 1
ATOM 2124 C CA . LEU A 1 264 ? 36.721 13.099 -58.087 1.00 70.81 264 LEU A CA 1
ATOM 2125 C C . LEU A 1 264 ? 37.829 13.701 -58.970 1.00 70.81 264 LEU A C 1
ATOM 2127 O O . LEU A 1 264 ? 39.011 13.628 -58.630 1.00 70.81 264 LEU A O 1
ATOM 2131 N N . GLU A 1 265 ? 37.452 14.373 -60.063 1.00 68.56 265 GLU A N 1
ATOM 2132 C CA . GLU A 1 265 ? 38.386 15.017 -61.009 1.00 68.56 265 GLU A CA 1
ATOM 2133 C C . GLU A 1 265 ? 39.336 16.027 -60.322 1.00 68.56 265 GLU A C 1
ATOM 2135 O O . GLU A 1 265 ? 40.476 16.221 -60.742 1.00 68.56 265 GLU A O 1
ATOM 2140 N N . SER A 1 266 ? 38.899 16.620 -59.204 1.00 74.81 266 SER A N 1
ATOM 2141 C CA . SER A 1 266 ? 39.679 17.538 -58.360 1.00 74.81 266 SER A CA 1
ATOM 2142 C C . SER A 1 266 ? 40.347 16.883 -57.133 1.00 74.81 266 SER A C 1
ATOM 2144 O O . SER A 1 266 ? 40.954 17.583 -56.320 1.00 74.81 266 SER A O 1
ATOM 2146 N N . GLY A 1 267 ? 40.291 15.553 -57.007 1.00 77.69 267 GLY A N 1
ATOM 2147 C CA . GLY A 1 267 ? 40.824 14.774 -55.884 1.00 77.69 267 GLY A CA 1
ATOM 2148 C C . GLY A 1 267 ? 39.782 14.418 -54.815 1.00 77.69 267 GLY A C 1
ATOM 2149 O O . GLY A 1 267 ? 38.600 14.719 -54.941 1.00 77.69 267 GLY A O 1
ATOM 2150 N N . ASN A 1 268 ? 40.210 13.743 -53.743 1.00 79.31 268 ASN A N 1
ATOM 2151 C CA . ASN A 1 268 ? 39.299 13.324 -52.669 1.00 79.31 268 ASN A CA 1
ATOM 2152 C C . ASN A 1 268 ? 38.681 14.532 -51.953 1.00 79.31 268 ASN A C 1
ATOM 2154 O O . ASN A 1 268 ? 39.375 15.513 -51.670 1.00 79.31 268 ASN A O 1
ATOM 2158 N N . ARG A 1 269 ? 37.399 14.435 -51.593 1.00 79.19 269 ARG A N 1
ATOM 2159 C CA . ARG A 1 269 ? 36.673 15.524 -50.931 1.00 79.19 269 ARG A CA 1
ATOM 2160 C C . ARG A 1 269 ? 35.714 14.998 -49.871 1.00 79.19 269 ARG A C 1
ATOM 2162 O O . ARG A 1 269 ? 34.992 14.032 -50.108 1.00 79.19 269 ARG A O 1
ATOM 2169 N N . ASP A 1 270 ? 35.691 15.690 -48.736 1.00 84.94 270 ASP A N 1
ATOM 2170 C CA . ASP A 1 270 ? 34.633 15.568 -47.736 1.00 84.94 270 ASP A CA 1
ATOM 2171 C C . ASP A 1 270 ? 33.494 16.517 -48.090 1.00 84.94 270 ASP A C 1
ATOM 2173 O O . ASP A 1 270 ? 33.722 17.697 -48.384 1.00 84.94 270 ASP A O 1
ATOM 2177 N N . ASP A 1 271 ? 32.265 16.018 -48.061 1.00 83.94 271 ASP A N 1
ATOM 2178 C CA . ASP A 1 271 ? 31.099 16.835 -48.365 1.00 83.94 271 ASP A CA 1
ATOM 2179 C C . ASP A 1 271 ? 29.883 16.449 -47.524 1.00 83.94 271 ASP A C 1
ATOM 2181 O O . ASP A 1 271 ? 29.796 15.357 -46.961 1.00 83.94 271 ASP A O 1
ATOM 2185 N N . VAL A 1 272 ? 28.948 17.387 -47.430 1.00 87.12 272 VAL A N 1
ATOM 2186 C CA . VAL A 1 272 ? 27.723 17.254 -46.651 1.00 87.12 272 VAL A CA 1
ATOM 2187 C C . VAL A 1 272 ? 26.601 16.781 -47.567 1.00 87.12 272 VAL A C 1
ATOM 2189 O O . VAL A 1 272 ? 26.233 17.476 -48.512 1.00 87.12 272 VAL A O 1
ATOM 2192 N N . SER A 1 273 ? 26.010 15.632 -47.249 1.00 89.31 273 SER A N 1
ATOM 2193 C CA . SER A 1 273 ? 24.900 15.046 -48.005 1.00 89.31 273 SER A CA 1
ATOM 2194 C C . SER A 1 273 ? 23.657 14.873 -47.126 1.00 89.31 273 SER A C 1
ATOM 2196 O O . SER A 1 273 ? 23.731 14.768 -45.896 1.00 89.31 273 SER A O 1
ATOM 2198 N N . LEU A 1 274 ? 22.486 14.845 -47.769 1.00 92.31 274 LEU A N 1
ATOM 2199 C CA . LEU A 1 274 ? 21.214 14.542 -47.113 1.00 92.31 274 LEU A CA 1
ATOM 2200 C C . LEU A 1 274 ? 20.955 13.044 -47.173 1.00 92.31 274 LEU A C 1
ATOM 2202 O O . LEU A 1 274 ? 20.968 12.452 -48.248 1.00 92.31 274 LEU A O 1
ATOM 2206 N N . ALA A 1 275 ? 20.660 12.442 -46.032 1.00 93.69 275 ALA A N 1
ATOM 2207 C CA . ALA A 1 275 ? 20.330 11.034 -45.938 1.00 93.69 275 ALA A CA 1
ATOM 2208 C C . ALA A 1 275 ? 18.919 10.831 -45.384 1.00 93.69 275 ALA A C 1
ATOM 2210 O O . ALA A 1 275 ? 18.408 11.632 -44.601 1.00 93.69 275 ALA A O 1
ATOM 2211 N N . VAL A 1 276 ? 18.286 9.738 -45.799 1.00 96.06 276 VAL A N 1
ATOM 2212 C CA . VAL A 1 276 ? 17.005 9.278 -45.268 1.00 96.06 276 VAL A CA 1
ATOM 2213 C C . VAL A 1 276 ? 17.181 7.855 -44.770 1.00 96.06 276 VAL A C 1
ATOM 2215 O O . VAL A 1 276 ? 17.470 6.932 -45.533 1.00 96.06 276 VAL A O 1
ATOM 2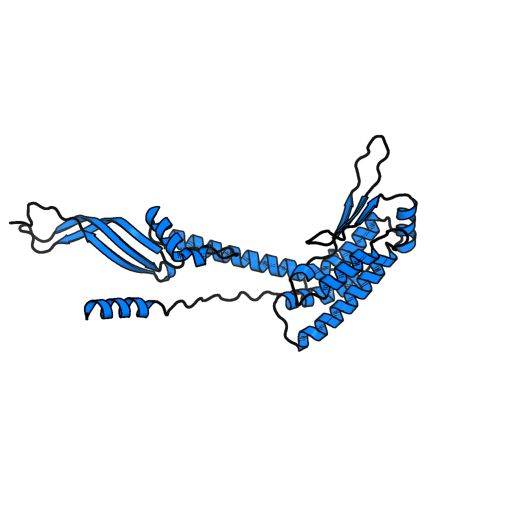218 N N . GLU A 1 277 ? 17.010 7.680 -43.468 1.00 96.06 277 GLU A N 1
ATOM 2219 C CA . GLU A 1 277 ? 16.933 6.379 -42.825 1.00 96.06 277 GLU A CA 1
ATOM 2220 C C . GLU A 1 277 ? 15.516 5.836 -42.975 1.00 96.06 277 GLU A C 1
ATOM 2222 O O . GLU A 1 277 ? 14.569 6.343 -42.375 1.00 96.06 277 GLU A O 1
ATOM 2227 N N . TRP A 1 278 ? 15.369 4.803 -43.799 1.00 96.81 278 TRP A N 1
ATOM 2228 C CA . TRP A 1 278 ? 14.080 4.177 -44.064 1.00 96.81 278 TRP A CA 1
ATOM 2229 C C . TRP A 1 278 ? 13.585 3.427 -42.844 1.00 96.81 278 TRP A C 1
ATOM 2231 O O . TRP A 1 278 ? 12.454 3.636 -42.424 1.00 96.81 278 TRP A O 1
ATOM 2241 N N . ILE A 1 279 ? 14.444 2.580 -42.280 1.00 97.06 279 ILE A N 1
ATOM 2242 C CA . ILE A 1 279 ? 14.174 1.784 -41.088 1.00 97.06 279 ILE A CA 1
ATOM 2243 C C . ILE A 1 279 ? 15.445 1.675 -40.253 1.00 97.06 279 ILE A C 1
ATOM 2245 O O . ILE A 1 279 ? 16.541 1.518 -40.798 1.00 97.06 279 ILE A O 1
ATOM 2249 N N . GLY A 1 280 ? 15.301 1.697 -38.935 1.00 96.31 280 GLY A N 1
ATOM 2250 C CA . GLY A 1 280 ? 16.415 1.457 -38.029 1.00 96.31 280 GLY A CA 1
ATOM 2251 C C . GLY A 1 280 ? 15.984 0.974 -36.657 1.00 96.31 280 GLY A C 1
ATOM 2252 O O . GLY A 1 280 ? 14.843 1.166 -36.237 1.00 96.31 280 GLY A O 1
ATOM 2253 N N . VAL A 1 281 ? 16.919 0.339 -35.956 1.00 96.88 281 VAL A N 1
ATOM 2254 C CA . VAL A 1 281 ? 16.766 -0.115 -34.573 1.00 96.88 281 VAL A CA 1
ATOM 2255 C C . VAL A 1 281 ? 18.011 0.272 -33.781 1.00 96.88 281 VAL A C 1
ATOM 2257 O O . VAL A 1 281 ? 19.131 0.081 -34.250 1.00 96.88 281 VAL A O 1
ATOM 2260 N N . ASN A 1 282 ? 17.833 0.804 -32.571 1.00 95.94 282 ASN A N 1
ATOM 2261 C CA . ASN A 1 282 ? 18.926 1.130 -31.653 1.00 95.94 282 ASN A CA 1
ATOM 2262 C C . ASN A 1 282 ? 18.683 0.550 -30.258 1.00 95.94 282 ASN A C 1
ATOM 2264 O O . ASN A 1 282 ? 17.724 0.914 -29.576 1.00 95.94 282 ASN A O 1
ATOM 2268 N N . TRP A 1 283 ? 19.600 -0.298 -29.799 1.00 95.75 283 TRP A N 1
ATOM 2269 C CA . TRP A 1 283 ? 19.654 -0.792 -28.425 1.00 95.75 283 TRP A CA 1
ATOM 2270 C C . TRP A 1 283 ? 20.514 0.156 -27.596 1.00 95.75 283 TRP A C 1
ATOM 2272 O O . TRP A 1 283 ? 21.679 -0.115 -27.307 1.00 95.75 283 TRP A O 1
ATOM 2282 N N . TRP A 1 284 ? 19.927 1.286 -27.212 1.00 93.44 284 TRP A N 1
ATOM 2283 C CA . TRP A 1 284 ? 20.615 2.389 -26.535 1.00 93.44 284 TRP A CA 1
ATOM 2284 C C . TRP A 1 284 ? 21.381 1.969 -25.267 1.00 93.44 284 TRP A C 1
ATOM 2286 O O . TRP A 1 284 ? 22.478 2.474 -25.045 1.00 93.44 284 TRP A O 1
ATOM 2296 N N . LYS A 1 285 ? 20.882 1.001 -24.474 1.00 89.50 285 LYS A N 1
ATOM 2297 C CA . LYS A 1 285 ? 21.619 0.466 -23.306 1.00 89.50 285 LYS A CA 1
ATOM 2298 C C . LYS A 1 285 ? 22.905 -0.267 -23.706 1.00 89.50 285 LYS A C 1
ATOM 2300 O O . LYS A 1 285 ? 23.884 -0.226 -22.971 1.00 89.50 285 LYS A O 1
ATOM 2305 N N . LYS A 1 286 ? 22.899 -0.936 -24.863 1.00 89.69 286 LYS A N 1
ATOM 2306 C CA . LYS A 1 286 ? 24.023 -1.736 -25.377 1.00 89.69 286 LYS A CA 1
ATOM 2307 C C . LYS A 1 286 ? 24.967 -0.926 -26.278 1.00 89.69 286 LYS A C 1
ATOM 2309 O O . LYS A 1 286 ? 26.045 -1.407 -26.601 1.00 89.69 286 LYS A O 1
ATOM 2314 N N . GLY A 1 287 ? 24.567 0.280 -26.687 1.00 88.06 287 GLY A N 1
ATOM 2315 C CA . GLY A 1 287 ? 25.379 1.169 -27.519 1.00 88.06 287 GLY A CA 1
ATOM 2316 C C . GLY A 1 287 ? 25.526 0.723 -28.977 1.00 88.06 287 GLY A C 1
ATOM 2317 O O . GLY A 1 287 ? 26.473 1.140 -29.635 1.00 88.06 287 GLY A O 1
ATOM 2318 N N . PHE A 1 288 ? 24.619 -0.114 -29.493 1.00 93.00 288 PHE A N 1
ATOM 2319 C CA . PHE A 1 288 ? 24.633 -0.529 -30.899 1.00 93.00 288 PHE A CA 1
ATOM 2320 C C . PHE A 1 288 ? 23.266 -0.374 -31.566 1.00 93.00 288 PHE A C 1
ATOM 2322 O O . PHE A 1 288 ? 22.216 -0.456 -30.924 1.00 93.00 288 PHE A O 1
ATOM 2329 N N . GLY A 1 289 ? 23.290 -0.210 -32.886 1.00 92.56 289 GLY A N 1
ATOM 2330 C CA . GLY A 1 289 ? 22.103 -0.126 -33.720 1.00 92.56 289 GLY A CA 1
ATOM 2331 C C . GLY A 1 289 ? 22.408 -0.482 -35.168 1.00 92.56 289 GLY A C 1
ATOM 2332 O O . GLY A 1 289 ? 23.568 -0.551 -35.572 1.00 92.56 289 GLY A O 1
ATOM 2333 N N . LEU A 1 290 ? 21.353 -0.728 -35.934 1.00 95.75 290 LEU A N 1
ATOM 2334 C CA . LEU A 1 290 ? 21.408 -1.048 -37.357 1.00 95.75 290 LEU A CA 1
ATOM 2335 C C . LEU A 1 290 ? 20.346 -0.224 -38.077 1.00 95.75 290 LEU A C 1
ATOM 2337 O O . LEU A 1 290 ? 19.239 -0.067 -37.563 1.00 95.75 290 LEU A O 1
ATOM 2341 N N . SER A 1 291 ? 20.672 0.283 -39.261 1.00 95.19 291 SER A N 1
ATOM 2342 C CA . SER A 1 291 ? 19.745 1.076 -40.063 1.00 95.19 291 SER A CA 1
ATOM 2343 C C . SER A 1 291 ? 19.958 0.859 -41.556 1.00 95.19 291 SER A C 1
ATOM 2345 O O . SER A 1 291 ? 21.080 0.625 -42.004 1.00 95.19 291 SER A O 1
ATOM 2347 N N . LEU A 1 292 ? 18.874 0.958 -42.323 1.00 96.19 292 LEU A N 1
ATOM 2348 C CA . LEU A 1 292 ? 18.905 1.038 -43.777 1.00 96.19 292 LEU A CA 1
ATOM 2349 C C . LEU A 1 292 ? 18.708 2.496 -44.184 1.00 96.19 292 LEU A C 1
ATOM 2351 O O . LEU A 1 292 ? 17.635 3.066 -43.979 1.00 96.19 292 LEU A O 1
ATOM 2355 N N . THR A 1 293 ? 19.740 3.074 -44.785 1.00 94.69 293 THR A N 1
ATOM 2356 C CA . THR A 1 293 ? 19.790 4.499 -45.105 1.00 94.69 293 THR A CA 1
ATOM 2357 C C . THR A 1 293 ? 20.107 4.685 -46.580 1.00 94.69 293 THR A C 1
ATOM 2359 O O . THR A 1 293 ? 21.008 4.038 -47.108 1.00 94.69 293 THR A O 1
ATOM 2362 N N . SER A 1 294 ? 19.372 5.573 -47.243 1.00 94.00 294 SER A N 1
ATOM 2363 C CA . SER A 1 294 ? 19.728 6.080 -48.568 1.00 94.00 294 SER A CA 1
ATOM 2364 C C . SER A 1 294 ? 20.334 7.463 -48.422 1.00 94.00 294 SER A C 1
ATOM 2366 O O . SER A 1 294 ? 19.837 8.265 -47.633 1.00 94.00 294 SER A O 1
ATOM 2368 N N . VAL A 1 295 ? 21.373 7.752 -49.196 1.00 91.31 295 VAL A N 1
ATOM 2369 C CA . VAL A 1 295 ? 21.947 9.094 -49.272 1.00 91.31 295 VAL A CA 1
ATOM 2370 C C . VAL A 1 295 ? 21.587 9.701 -50.619 1.00 91.31 295 VAL A C 1
ATOM 2372 O O . VAL A 1 295 ? 21.715 9.048 -51.654 1.00 91.31 295 VAL A O 1
ATOM 2375 N N . TYR A 1 296 ? 21.052 10.918 -50.594 1.00 86.50 296 TYR A N 1
ATOM 2376 C CA . TYR A 1 296 ? 20.772 11.681 -51.796 1.00 86.50 296 TYR A CA 1
ATOM 2377 C C . TYR A 1 296 ? 22.064 12.298 -52.311 1.00 86.50 296 TYR A C 1
ATOM 2379 O O . TYR A 1 296 ? 22.756 13.016 -51.586 1.00 86.50 296 TYR A O 1
ATOM 2387 N N . HIS A 1 297 ? 22.342 12.037 -53.582 1.00 77.88 297 HIS A N 1
ATOM 2388 C CA . HIS A 1 297 ? 23.507 12.544 -54.273 1.00 77.88 297 HIS A CA 1
ATOM 2389 C C . HIS A 1 297 ? 23.071 13.130 -55.612 1.00 77.88 297 HIS A C 1
ATOM 2391 O O . HIS A 1 297 ? 22.576 12.409 -56.473 1.00 77.88 297 HIS A O 1
ATOM 2397 N N . ASP A 1 298 ? 23.229 14.438 -55.769 1.00 70.94 298 ASP A N 1
ATOM 2398 C CA . ASP A 1 298 ? 22.959 15.153 -57.016 1.00 70.94 298 ASP A CA 1
ATOM 2399 C C . ASP A 1 298 ? 24.142 16.077 -57.273 1.00 70.94 298 ASP A C 1
ATOM 2401 O O . ASP A 1 298 ? 24.299 17.112 -56.615 1.00 70.94 298 ASP A O 1
ATOM 2405 N N . ARG A 1 299 ? 25.059 15.626 -58.138 1.00 65.81 299 ARG A N 1
ATOM 2406 C CA . ARG A 1 299 ? 26.307 16.332 -58.439 1.00 65.81 299 ARG A CA 1
ATOM 2407 C C . ARG A 1 299 ? 26.581 16.323 -59.929 1.00 65.81 299 ARG A C 1
ATOM 2409 O O . ARG A 1 299 ? 26.710 15.274 -60.540 1.00 65.81 299 ARG A O 1
ATOM 2416 N N . LYS A 1 300 ? 26.797 17.519 -60.475 1.00 62.97 300 LYS A N 1
ATOM 2417 C CA . LYS A 1 300 ? 27.132 17.741 -61.891 1.00 62.97 300 LYS A CA 1
ATOM 2418 C C . LYS A 1 300 ? 28.506 17.196 -62.312 1.00 62.97 300 LYS A C 1
ATOM 2420 O O . LYS A 1 300 ? 28.758 17.112 -63.504 1.00 62.97 300 LYS A O 1
ATOM 2425 N N . GLU A 1 301 ? 29.385 16.882 -61.359 1.00 58.69 301 GLU A N 1
ATOM 2426 C CA . GLU A 1 301 ? 30.791 16.496 -61.592 1.00 58.69 301 GLU A CA 1
ATOM 2427 C C . GLU A 1 301 ? 31.041 14.977 -61.494 1.00 58.69 301 GLU A C 1
ATOM 2429 O O . GLU A 1 301 ? 32.141 14.533 -61.791 1.00 58.69 301 GLU A O 1
ATOM 2434 N N . ALA A 1 302 ? 30.050 14.176 -61.078 1.00 55.28 302 ALA A N 1
ATOM 2435 C CA . ALA A 1 302 ? 30.178 12.714 -60.959 1.00 55.28 302 ALA A CA 1
ATOM 2436 C C . ALA A 1 302 ? 29.642 11.943 -62.187 1.00 55.28 302 ALA A C 1
ATOM 2438 O O . ALA A 1 302 ? 29.863 10.740 -62.294 1.00 55.28 302 ALA A O 1
ATOM 2439 N N . ASP A 1 303 ? 28.956 12.637 -63.103 1.00 49.50 303 ASP A N 1
ATOM 2440 C CA . ASP A 1 303 ? 28.320 12.078 -64.308 1.00 49.50 303 ASP A CA 1
ATOM 2441 C C . ASP A 1 303 ? 29.138 12.326 -65.601 1.00 49.50 303 ASP A C 1
ATOM 2443 O O . ASP A 1 303 ? 28.596 12.205 -66.705 1.00 49.50 303 ASP A O 1
ATOM 2447 N N . ALA A 1 304 ? 30.415 12.715 -65.479 1.00 46.22 304 ALA A N 1
ATOM 2448 C CA . ALA A 1 304 ? 31.328 12.988 -66.599 1.00 46.22 304 ALA A CA 1
ATOM 2449 C C . ALA A 1 304 ? 32.281 11.817 -66.881 1.00 46.22 304 ALA A C 1
ATOM 2451 O O . ALA A 1 304 ? 32.871 11.283 -65.915 1.00 46.22 304 ALA A O 1
#

Sequence (304 aa):
MKLQILMYTILVGFSSIVVADSESIPLTCSKAVDLKDNFPTSFLSLQGLSVEIGPVLCRNALLVTDEEKTKFERALTRFTTQAKHNITTVYPDGTFPGVQEITDDWIDQLFRYEDNHDFLNPIIFEYSPRLISVEGSTAELKFELAPFHEADVRFKLDTQKETKCNETSNKTCAEAMESLSNAIKPAFIPLNTALLDHNDKHLESIRADWKTFIDKARYQTPLDVWVTTQLQQDYFGQKKLVGPPQWQAFLLRPSIVFEHIHELESGNRDDVSLAVEWIGVNWWKKGFGLSLTSVYHDRKEADA

Radius of gyration: 32.68 Å; chains: 1; bounding box: 71×49×99 Å